Protein AF-E8N9G0-F1 (afdb_monomer_lite)

Organism: Microbacterium testaceum (strain StLB037) (NCBI:txid979556)

Foldseek 3Di:
DVVVVVVVVVVVVVVVVVVVVVVVVVVVVVVVVVVVVVVVVVVLVVCVVLLVLQVLQVVLVVVLVVLQVVLVVLVVVLVVLVVCQDPDPPPVVSVVSVVVSVVSVVVSVVSNSVVPRDGPDDDDRPADPVRSVVSCVVPDDPDDPDDDDPDPPDDDDDDDDDDDDDDDDDDDDDDDDDDDDDDDPDDDDPDPPPDPPPD

Radius of gyration: 34.99 Å; chains: 1; bounding box: 66×41×116 Å

Structure (mmCIF, N/CA/C/O backbone):
data_AF-E8N9G0-F1
#
_entry.id   AF-E8N9G0-F1
#
loop_
_atom_site.group_PDB
_atom_site.id
_atom_site.type_symbol
_atom_site.label_atom_id
_atom_site.label_alt_id
_atom_site.label_comp_id
_atom_site.label_asym_id
_atom_site.label_entity_id
_atom_site.label_seq_id
_atom_site.pdbx_PDB_ins_code
_atom_site.Cartn_x
_atom_site.Cartn_y
_atom_site.Cartn_z
_atom_site.occupancy
_atom_site.B_iso_or_equiv
_atom_site.auth_seq_id
_atom_site.auth_comp_id
_atom_site.auth_asym_id
_atom_site.auth_atom_id
_atom_site.pdbx_PDB_model_num
ATOM 1 N N . MET A 1 1 ? 38.476 -17.992 -70.677 1.00 54.03 1 MET A N 1
ATOM 2 C CA . MET A 1 1 ? 38.547 -18.437 -69.264 1.00 54.03 1 MET A CA 1
ATOM 3 C C . MET A 1 1 ? 38.427 -17.300 -68.236 1.00 54.03 1 MET A C 1
ATOM 5 O O . MET A 1 1 ? 38.277 -17.622 -67.066 1.00 54.03 1 MET A O 1
ATOM 9 N N . ALA A 1 2 ? 38.426 -16.016 -68.631 1.00 58.16 2 ALA A N 1
ATOM 10 C CA . ALA A 1 2 ? 38.3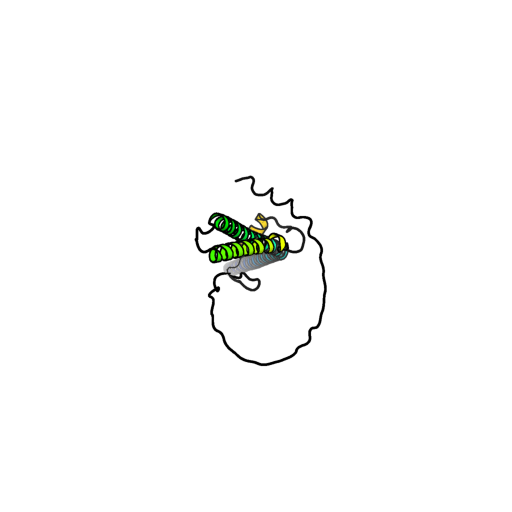01 -14.875 -67.707 1.00 58.16 2 ALA A CA 1
ATOM 11 C C . ALA A 1 2 ? 36.958 -14.818 -66.933 1.00 58.16 2 ALA A C 1
ATOM 13 O O . ALA A 1 2 ? 36.949 -14.557 -65.734 1.00 58.16 2 ALA A O 1
ATOM 14 N N . THR A 1 3 ? 35.856 -15.232 -67.563 1.00 70.69 3 THR A N 1
ATOM 15 C CA . THR A 1 3 ? 34.486 -15.088 -67.030 1.00 70.69 3 THR A CA 1
ATOM 16 C C . THR A 1 3 ? 34.203 -15.848 -65.727 1.00 70.69 3 THR A C 1
ATOM 18 O O . THR A 1 3 ? 33.501 -15.363 -64.851 1.00 70.69 3 THR A O 1
ATOM 21 N N . ARG A 1 4 ? 34.792 -17.035 -65.520 1.00 77.81 4 ARG A N 1
ATOM 22 C CA . ARG A 1 4 ? 34.502 -17.863 -64.328 1.00 77.81 4 ARG A CA 1
ATOM 23 C C . ARG A 1 4 ? 35.133 -17.315 -63.043 1.00 77.81 4 ARG A C 1
ATOM 25 O O . ARG A 1 4 ? 34.670 -17.644 -61.949 1.00 77.81 4 ARG A O 1
ATOM 32 N N . ILE A 1 5 ? 36.235 -16.577 -63.168 1.00 81.50 5 ILE A N 1
ATOM 33 C CA . ILE A 1 5 ? 36.908 -15.947 -62.025 1.00 81.50 5 ILE A CA 1
ATOM 34 C C . ILE A 1 5 ? 36.134 -14.685 -61.636 1.00 81.50 5 ILE A C 1
ATOM 36 O O . ILE A 1 5 ? 35.833 -14.513 -60.458 1.00 81.50 5 ILE A O 1
ATOM 40 N N . GLU A 1 6 ? 35.723 -13.889 -62.621 1.00 81.56 6 GLU A N 1
ATOM 41 C CA . GLU A 1 6 ? 34.882 -12.698 -62.445 1.00 81.56 6 GLU A CA 1
ATOM 42 C C . GLU A 1 6 ? 33.543 -13.047 -61.769 1.00 81.56 6 GLU A C 1
ATOM 44 O O . GLU A 1 6 ? 33.259 -12.524 -60.692 1.00 81.56 6 GLU A O 1
ATOM 49 N N . ASP A 1 7 ? 32.815 -14.063 -62.252 1.00 87.25 7 ASP A N 1
ATOM 50 C CA . ASP A 1 7 ? 31.545 -14.518 -61.648 1.00 87.25 7 ASP A CA 1
ATOM 51 C C . ASP A 1 7 ? 31.675 -14.973 -60.182 1.00 87.25 7 ASP A C 1
ATOM 53 O O . ASP A 1 7 ? 30.706 -14.985 -59.411 1.00 87.25 7 ASP A O 1
ATOM 57 N N . LYS A 1 8 ? 32.851 -15.486 -59.798 1.00 85.56 8 LYS A N 1
ATOM 58 C CA . LYS A 1 8 ? 33.124 -15.920 -58.420 1.00 85.56 8 LYS A CA 1
ATOM 59 C C . LYS A 1 8 ? 33.444 -14.731 -57.526 1.00 85.56 8 LYS A C 1
ATOM 61 O O . LYS A 1 8 ? 33.016 -14.733 -56.373 1.00 85.56 8 LYS A O 1
ATOM 66 N N . LEU A 1 9 ? 34.172 -13.746 -58.048 1.00 88.44 9 LEU A N 1
ATOM 67 C CA . LEU A 1 9 ? 34.472 -12.509 -57.338 1.00 88.44 9 LEU A CA 1
ATOM 68 C C . LEU A 1 9 ? 33.197 -11.697 -57.114 1.00 88.44 9 LEU A C 1
ATOM 70 O O . LEU A 1 9 ? 32.939 -11.305 -55.982 1.00 88.44 9 LEU A O 1
ATOM 74 N N . GLU A 1 10 ? 32.341 -11.550 -58.125 1.00 91.62 10 GLU A N 1
ATOM 75 C CA . GLU A 1 10 ? 31.055 -10.853 -57.989 1.00 91.62 10 GLU A CA 1
ATOM 76 C C . GLU A 1 10 ? 30.153 -11.497 -56.931 1.00 91.62 10 GLU A C 1
ATOM 78 O O . GLU A 1 10 ? 29.627 -10.815 -56.051 1.00 91.62 10 GLU A O 1
ATOM 83 N N . ARG A 1 11 ? 30.035 -12.832 -56.935 1.00 89.38 11 ARG A N 1
ATOM 84 C CA . ARG A 1 11 ? 29.279 -13.556 -55.899 1.00 89.38 11 ARG A CA 1
ATOM 85 C C . ARG A 1 11 ? 29.889 -13.409 -54.510 1.00 89.38 11 ARG A C 1
ATOM 87 O O . ARG A 1 11 ? 29.149 -13.326 -53.529 1.00 89.38 11 ARG A O 1
ATOM 94 N N . ALA A 1 12 ? 31.216 -13.391 -54.409 1.00 90.00 12 ALA A N 1
ATOM 95 C CA . ALA A 1 12 ? 31.897 -13.161 -53.142 1.00 90.00 12 ALA A CA 1
ATOM 96 C C . ALA A 1 12 ? 31.631 -11.738 -52.624 1.00 90.00 12 ALA A C 1
ATOM 98 O O . ALA A 1 12 ? 31.268 -11.590 -51.458 1.00 90.00 12 ALA A O 1
ATOM 99 N N . PHE A 1 13 ? 31.711 -10.717 -53.482 1.00 93.50 13 PHE A N 1
ATOM 100 C CA . PHE A 1 13 ? 31.396 -9.332 -53.126 1.00 93.50 13 PHE A CA 1
ATOM 101 C C . PHE A 1 13 ? 29.934 -9.156 -52.723 1.00 93.50 13 PHE A C 1
ATOM 103 O O . PHE A 1 13 ? 29.672 -8.594 -51.664 1.00 93.50 13 PHE A O 1
ATOM 110 N N . ALA A 1 14 ? 28.986 -9.706 -53.485 1.00 93.06 14 ALA A N 1
ATOM 111 C CA . ALA A 1 14 ? 27.566 -9.656 -53.140 1.00 93.06 14 ALA A CA 1
ATOM 112 C C . ALA A 1 14 ? 27.281 -10.313 -51.778 1.00 93.06 14 ALA A C 1
ATOM 114 O O . ALA A 1 14 ? 26.494 -9.803 -50.980 1.00 93.06 14 ALA A O 1
ATOM 115 N N . ARG A 1 15 ? 27.965 -11.424 -51.472 1.00 93.81 15 ARG A N 1
ATOM 116 C CA . ARG A 1 15 ? 27.851 -12.095 -50.172 1.00 93.81 15 ARG A CA 1
ATOM 117 C C . ARG A 1 15 ? 28.457 -11.268 -49.040 1.00 93.81 15 ARG A C 1
ATOM 119 O O . ARG A 1 15 ? 27.847 -11.187 -47.978 1.00 93.81 15 ARG A O 1
ATOM 126 N N . ILE A 1 16 ? 29.626 -10.664 -49.251 1.00 92.62 16 ILE A N 1
ATOM 127 C CA . ILE A 1 16 ? 30.264 -9.783 -48.263 1.00 92.62 16 ILE A CA 1
ATOM 128 C C . ILE A 1 16 ? 29.374 -8.567 -47.997 1.00 92.62 16 ILE A C 1
ATOM 130 O O . ILE A 1 16 ? 29.123 -8.252 -46.834 1.00 92.62 16 ILE A O 1
ATOM 134 N N . GLN A 1 17 ? 28.836 -7.943 -49.046 1.00 94.62 17 GLN A N 1
ATOM 135 C CA . GLN A 1 17 ? 27.924 -6.807 -48.934 1.00 94.62 17 GLN A CA 1
ATOM 136 C C . GLN A 1 17 ? 26.667 -7.193 -48.150 1.00 94.62 17 GLN A C 1
ATOM 138 O O . GLN A 1 17 ? 26.375 -6.581 -47.131 1.00 94.62 17 GLN A O 1
ATOM 143 N N . SER A 1 18 ? 26.007 -8.295 -48.521 1.00 94.19 18 SER A N 1
ATOM 144 C CA . SER A 1 18 ? 24.832 -8.809 -47.806 1.00 94.19 18 SER A CA 1
ATOM 145 C C . SER A 1 18 ? 25.111 -9.101 -46.327 1.00 94.19 18 SER A C 1
ATOM 147 O O . SER A 1 18 ? 24.307 -8.758 -45.459 1.00 94.19 18 SER A O 1
ATOM 149 N N . MET A 1 19 ? 26.259 -9.709 -46.008 1.00 93.88 19 MET A N 1
ATOM 150 C CA . MET A 1 19 ? 26.647 -9.968 -44.619 1.00 93.88 19 MET A CA 1
ATOM 151 C C . MET A 1 19 ? 26.944 -8.679 -43.848 1.00 93.88 19 MET A C 1
ATOM 153 O O . MET A 1 19 ? 26.636 -8.608 -42.658 1.00 93.88 19 MET A O 1
ATOM 157 N N . THR A 1 20 ? 27.515 -7.678 -44.518 1.00 94.81 20 THR A N 1
ATOM 158 C CA . THR A 1 20 ? 27.828 -6.366 -43.942 1.00 94.81 20 THR A CA 1
ATOM 159 C C . THR A 1 20 ? 26.548 -5.595 -43.652 1.00 94.81 20 THR A C 1
ATOM 161 O O . THR A 1 20 ? 26.344 -5.175 -42.515 1.00 94.81 20 THR A O 1
ATOM 164 N N . ASP A 1 21 ? 25.628 -5.521 -44.612 1.00 96.50 21 ASP A N 1
ATOM 165 C CA . ASP A 1 21 ? 24.324 -4.876 -44.451 1.00 96.50 21 ASP A CA 1
ATOM 166 C C . ASP A 1 21 ? 23.521 -5.543 -43.322 1.00 96.50 21 ASP A C 1
ATOM 168 O O . ASP A 1 21 ? 22.985 -4.873 -42.438 1.00 96.50 21 ASP A O 1
ATOM 172 N N . ALA A 1 22 ? 23.516 -6.881 -43.264 1.00 94.81 22 ALA A N 1
ATOM 173 C CA . ALA A 1 22 ? 22.864 -7.626 -42.189 1.00 94.81 22 ALA A CA 1
ATOM 174 C C . ALA A 1 22 ? 23.545 -7.445 -40.818 1.00 94.81 22 ALA A C 1
ATOM 176 O O . ALA A 1 22 ? 22.899 -7.599 -39.777 1.00 94.81 22 ALA A O 1
ATOM 177 N N . ALA A 1 23 ? 24.854 -7.183 -40.775 1.00 93.31 23 ALA A N 1
ATOM 178 C CA . ALA A 1 23 ? 25.564 -6.875 -39.536 1.00 93.31 23 ALA A CA 1
ATOM 179 C C . ALA A 1 23 ? 25.243 -5.454 -39.050 1.00 93.31 23 ALA A C 1
ATOM 181 O O . ALA A 1 23 ? 24.956 -5.274 -37.866 1.00 93.31 23 ALA A O 1
ATOM 182 N N . ILE A 1 24 ? 25.211 -4.480 -39.964 1.00 94.75 24 ILE A N 1
ATOM 183 C CA . ILE A 1 24 ? 24.830 -3.091 -39.678 1.00 94.75 24 ILE A CA 1
ATOM 184 C C . ILE A 1 24 ? 23.388 -3.040 -39.163 1.00 94.75 24 ILE A C 1
ATOM 186 O O . ILE A 1 24 ? 23.156 -2.530 -38.068 1.00 94.75 24 ILE A O 1
ATOM 190 N N . ALA A 1 25 ? 22.441 -3.671 -39.864 1.00 95.00 25 ALA A N 1
ATOM 191 C CA . ALA A 1 25 ? 21.034 -3.694 -39.464 1.00 95.00 25 ALA A CA 1
ATOM 192 C C . ALA A 1 25 ? 20.822 -4.309 -38.068 1.00 95.00 25 ALA A C 1
ATOM 194 O O . ALA A 1 25 ? 20.042 -3.799 -37.263 1.00 95.00 25 ALA A O 1
ATOM 195 N N . ARG A 1 26 ? 21.551 -5.385 -37.733 1.00 94.12 26 ARG A N 1
ATOM 196 C CA . ARG A 1 26 ? 21.498 -5.989 -36.390 1.00 94.12 26 ARG A CA 1
ATOM 197 C C . ARG A 1 26 ? 22.070 -5.066 -35.317 1.00 94.12 26 ARG A C 1
ATOM 199 O O . ARG A 1 26 ? 21.478 -4.960 -34.244 1.00 94.12 26 ARG A O 1
ATOM 206 N N . ALA A 1 27 ? 23.189 -4.399 -35.592 1.00 94.50 27 ALA A N 1
ATOM 207 C CA . ALA A 1 27 ? 23.788 -3.451 -34.658 1.00 94.50 27 ALA A CA 1
ATOM 208 C C . ALA A 1 27 ? 22.872 -2.239 -34.413 1.00 94.50 27 ALA A C 1
ATOM 210 O O . ALA A 1 27 ? 22.730 -1.789 -33.276 1.00 94.50 27 ALA A O 1
ATOM 211 N N . GLU A 1 28 ? 22.206 -1.735 -35.451 1.00 94.75 28 GLU A N 1
ATOM 212 C CA . GLU A 1 28 ? 21.231 -0.648 -35.334 1.00 94.75 28 GLU A CA 1
ATOM 213 C C . GLU A 1 28 ? 19.987 -1.070 -34.552 1.00 94.75 28 GLU A C 1
ATOM 215 O O . GLU A 1 28 ? 19.585 -0.355 -33.635 1.00 94.75 28 GLU A O 1
ATOM 220 N N . ALA A 1 29 ? 19.433 -2.254 -34.825 1.00 94.00 29 ALA A N 1
ATOM 221 C CA . ALA A 1 29 ? 18.304 -2.789 -34.066 1.00 94.00 29 ALA A CA 1
ATOM 222 C C . ALA A 1 29 ? 18.642 -2.949 -32.573 1.00 94.00 29 ALA A C 1
ATOM 224 O O . ALA A 1 29 ? 17.848 -2.580 -31.707 1.00 94.00 29 ALA A O 1
ATOM 225 N N . GLN A 1 30 ? 19.848 -3.433 -32.252 1.00 93.75 30 GLN A N 1
ATOM 226 C CA . GLN A 1 30 ? 20.325 -3.523 -30.869 1.00 93.75 30 GLN A CA 1
ATOM 227 C C . GLN A 1 30 ? 20.454 -2.146 -30.211 1.00 93.75 30 GLN A C 1
ATOM 229 O O . GLN A 1 30 ? 20.036 -1.976 -29.065 1.00 93.75 30 GLN A O 1
ATOM 234 N N . ARG A 1 31 ? 20.989 -1.148 -30.927 1.00 93.62 31 ARG A N 1
ATOM 235 C CA . ARG A 1 31 ? 21.072 0.234 -30.426 1.00 93.62 31 ARG A CA 1
ATOM 236 C C . ARG A 1 31 ? 19.686 0.817 -30.167 1.00 93.62 31 ARG A C 1
ATOM 238 O O . ARG A 1 31 ? 19.465 1.376 -29.098 1.00 93.62 31 ARG A O 1
ATOM 245 N N . GLN A 1 32 ? 18.751 0.655 -31.101 1.00 94.38 32 GLN A N 1
ATOM 246 C CA . GLN A 1 32 ? 17.373 1.127 -30.947 1.00 94.38 32 GLN A CA 1
ATOM 247 C C . GLN A 1 32 ? 16.685 0.471 -29.749 1.00 94.38 32 GLN A C 1
ATOM 249 O O . GLN A 1 32 ? 16.059 1.162 -28.947 1.00 94.38 32 GLN A O 1
ATOM 254 N N . HIS A 1 33 ? 16.856 -0.841 -29.579 1.00 92.81 33 HIS A N 1
ATOM 255 C CA . HIS A 1 33 ? 16.325 -1.560 -28.427 1.00 92.81 33 HIS A CA 1
ATOM 256 C C . HIS A 1 33 ? 16.920 -1.044 -27.111 1.00 92.81 33 HIS A C 1
ATOM 258 O O . HIS A 1 33 ? 16.178 -0.738 -26.181 1.00 92.81 33 HIS A O 1
ATOM 264 N N . ALA A 1 34 ? 18.244 -0.873 -27.042 1.00 93.50 34 ALA A N 1
ATOM 265 C CA . ALA A 1 34 ? 18.916 -0.351 -25.855 1.00 93.50 34 ALA A CA 1
ATOM 266 C C . ALA A 1 34 ? 18.444 1.070 -25.495 1.00 93.50 34 ALA A C 1
ATOM 268 O O . ALA A 1 34 ? 18.224 1.366 -24.320 1.00 93.50 34 ALA A O 1
ATOM 269 N N . ILE A 1 35 ? 18.235 1.934 -26.495 1.00 92.88 35 ILE A N 1
ATOM 270 C CA . ILE A 1 35 ? 17.687 3.284 -26.298 1.00 92.88 35 ILE A CA 1
ATOM 271 C C . ILE A 1 35 ? 16.253 3.206 -25.763 1.00 92.88 35 ILE A C 1
ATOM 273 O O . ILE A 1 35 ? 15.941 3.845 -24.759 1.00 92.88 35 ILE A O 1
ATOM 277 N N . ALA A 1 36 ? 15.392 2.391 -26.377 1.00 90.44 36 ALA A N 1
ATOM 278 C CA . ALA A 1 36 ? 14.005 2.231 -25.947 1.00 90.44 36 ALA A CA 1
ATOM 279 C C . ALA A 1 36 ? 13.905 1.688 -24.510 1.00 90.44 36 ALA A C 1
ATOM 281 O O . ALA A 1 36 ? 13.106 2.176 -23.706 1.00 90.44 36 ALA A O 1
ATOM 282 N N . GLU A 1 37 ? 14.742 0.714 -24.149 1.00 90.00 37 GLU A N 1
ATOM 283 C CA . GLU A 1 37 ? 14.820 0.200 -22.783 1.00 90.00 37 GLU A CA 1
ATOM 284 C C . GLU A 1 37 ? 15.317 1.253 -21.790 1.00 90.00 37 GLU A C 1
ATOM 286 O O . GLU A 1 37 ? 14.746 1.378 -20.702 1.00 90.00 37 GLU A O 1
ATOM 291 N N . ALA A 1 38 ? 16.346 2.023 -22.154 1.00 90.38 38 ALA A N 1
ATOM 292 C CA . ALA A 1 38 ? 16.877 3.097 -21.321 1.00 90.38 38 ALA A CA 1
ATOM 293 C C . ALA A 1 38 ? 15.828 4.191 -21.079 1.00 90.38 38 ALA A C 1
ATOM 295 O O . ALA A 1 38 ? 15.631 4.622 -19.941 1.00 90.38 38 ALA A O 1
ATOM 296 N N . GLU A 1 39 ? 15.085 4.589 -22.112 1.00 90.06 39 GLU A N 1
ATOM 297 C CA . GLU A 1 39 ? 13.971 5.524 -21.963 1.00 90.06 39 GLU A CA 1
ATOM 298 C C . GLU A 1 39 ? 12.867 4.967 -21.069 1.00 90.06 39 GLU A C 1
ATOM 300 O O . GLU A 1 39 ? 12.347 5.683 -20.210 1.00 90.06 39 GLU A O 1
ATOM 305 N N . ARG A 1 40 ? 12.512 3.688 -21.234 1.00 85.75 40 ARG A N 1
ATOM 306 C CA . ARG A 1 40 ? 11.492 3.045 -20.402 1.00 85.75 40 ARG A CA 1
ATOM 307 C C . ARG A 1 40 ? 11.906 3.043 -18.930 1.00 85.75 40 ARG A C 1
ATOM 309 O O . ARG A 1 40 ? 11.079 3.362 -18.078 1.00 85.75 40 ARG A O 1
ATOM 316 N N . ARG A 1 41 ? 13.180 2.754 -18.633 1.00 84.62 41 ARG A N 1
ATOM 317 C CA . ARG A 1 41 ? 13.741 2.839 -17.272 1.00 84.62 41 ARG A CA 1
ATOM 318 C C . ARG A 1 41 ? 13.685 4.264 -16.735 1.00 84.62 41 ARG A C 1
ATOM 320 O O . ARG A 1 41 ? 13.146 4.470 -15.655 1.00 84.62 41 ARG A O 1
ATOM 327 N N . ARG A 1 42 ? 14.116 5.255 -17.521 1.00 85.31 42 ARG A N 1
ATOM 328 C CA . ARG A 1 42 ? 14.071 6.671 -17.128 1.00 85.31 42 ARG A CA 1
ATOM 329 C C . ARG A 1 42 ? 12.651 7.136 -16.792 1.00 85.31 42 ARG A C 1
ATOM 331 O O . ARG A 1 42 ? 12.447 7.823 -15.794 1.00 85.31 42 ARG A O 1
ATOM 338 N N . ARG A 1 43 ? 11.654 6.752 -17.599 1.00 84.62 43 ARG A N 1
ATOM 339 C CA . ARG A 1 43 ? 10.238 7.069 -17.331 1.00 84.62 43 ARG A CA 1
ATOM 340 C C . ARG A 1 43 ? 9.737 6.381 -16.058 1.00 84.62 43 ARG A C 1
ATOM 342 O O . ARG A 1 43 ? 9.042 7.012 -15.267 1.00 84.62 43 ARG A O 1
ATOM 349 N N . ALA A 1 44 ? 10.105 5.118 -15.839 1.00 83.44 44 ALA A N 1
ATOM 350 C CA . ALA A 1 44 ? 9.737 4.385 -14.628 1.00 83.44 44 ALA A CA 1
ATOM 351 C C . ALA A 1 44 ? 10.368 4.996 -13.363 1.00 83.44 44 ALA A C 1
ATOM 353 O O . ALA A 1 44 ? 9.682 5.158 -12.353 1.00 83.44 44 ALA A O 1
ATOM 354 N N . GLU A 1 45 ? 11.639 5.396 -13.428 1.00 86.00 45 GLU A N 1
ATOM 355 C CA . GLU A 1 45 ? 12.359 6.066 -12.339 1.00 86.00 45 GLU A CA 1
ATOM 356 C C . GLU A 1 45 ? 11.766 7.439 -12.013 1.00 86.00 45 GLU A C 1
ATOM 358 O O . GLU A 1 45 ? 11.598 7.761 -10.839 1.00 86.00 45 GLU A O 1
ATOM 363 N N . ALA A 1 46 ? 11.361 8.213 -13.025 1.00 86.25 46 ALA A N 1
ATOM 364 C CA . ALA A 1 46 ? 10.694 9.499 -12.821 1.00 86.25 46 ALA A CA 1
ATOM 365 C C . ALA A 1 46 ? 9.332 9.362 -12.110 1.00 86.25 46 ALA A C 1
ATOM 367 O O . ALA A 1 46 ? 8.947 10.230 -11.328 1.00 86.25 46 ALA A O 1
ATOM 368 N N . LEU A 1 47 ? 8.603 8.267 -12.355 1.00 86.62 47 LEU A N 1
ATOM 369 C CA . LEU A 1 47 ? 7.313 7.987 -11.709 1.00 86.62 47 LEU A CA 1
ATOM 370 C C . LEU A 1 47 ? 7.450 7.345 -10.324 1.00 86.62 47 LEU A C 1
ATOM 372 O O . LEU A 1 47 ? 6.527 7.425 -9.515 1.00 86.62 47 LEU A O 1
ATOM 376 N N . ARG A 1 48 ? 8.597 6.726 -10.034 1.00 87.12 48 ARG A N 1
ATOM 377 C CA . ARG A 1 48 ? 8.858 6.016 -8.780 1.00 87.12 48 ARG A CA 1
ATOM 378 C C . ARG A 1 48 ? 8.586 6.845 -7.517 1.00 87.12 48 ARG A C 1
ATOM 380 O O . ARG A 1 48 ? 7.855 6.332 -6.675 1.00 87.12 48 ARG A O 1
ATOM 387 N N . PRO A 1 49 ? 9.107 8.077 -7.334 1.00 87.88 49 PRO A N 1
ATOM 388 C CA . PRO A 1 49 ? 8.874 8.823 -6.094 1.00 87.88 49 PRO A CA 1
ATOM 389 C C . PRO A 1 49 ? 7.389 9.129 -5.874 1.00 87.88 49 PRO A C 1
ATOM 391 O O . PRO A 1 49 ? 6.883 8.954 -4.769 1.00 87.88 49 PRO A O 1
ATOM 394 N N . ARG A 1 50 ? 6.667 9.489 -6.942 1.00 88.44 50 ARG A N 1
ATOM 395 C CA . ARG A 1 5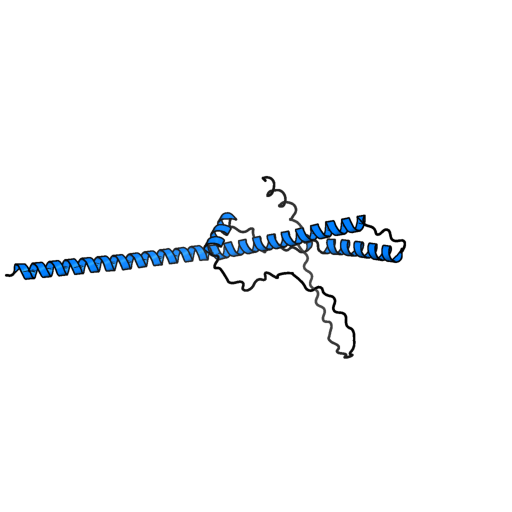0 ? 5.220 9.757 -6.906 1.00 88.44 50 ARG A CA 1
ATOM 396 C C . ARG A 1 50 ? 4.428 8.504 -6.536 1.00 88.44 50 ARG A C 1
ATOM 398 O O . ARG A 1 50 ? 3.516 8.558 -5.717 1.00 88.44 50 ARG A O 1
ATOM 405 N N . ALA A 1 51 ? 4.803 7.358 -7.100 1.00 87.81 51 ALA A N 1
ATOM 406 C CA . ALA A 1 51 ? 4.149 6.090 -6.807 1.00 87.81 51 ALA A CA 1
ATOM 407 C C . ALA A 1 51 ? 4.441 5.568 -5.389 1.00 87.81 51 ALA A C 1
ATOM 409 O O . ALA A 1 51 ? 3.559 4.975 -4.767 1.00 87.81 51 ALA A O 1
ATOM 410 N N . VAL A 1 52 ? 5.647 5.811 -4.862 1.00 88.31 52 VAL A N 1
ATOM 411 C CA . VAL A 1 52 ? 5.993 5.530 -3.458 1.00 88.31 52 VAL A CA 1
ATOM 412 C C . VAL A 1 52 ? 5.177 6.418 -2.523 1.00 88.31 52 VAL A C 1
ATOM 414 O O . VAL A 1 52 ? 4.572 5.902 -1.589 1.00 88.31 52 VAL A O 1
ATOM 417 N N . HIS A 1 53 ? 5.088 7.721 -2.812 1.00 88.25 53 HIS A N 1
ATOM 418 C CA . HIS A 1 53 ? 4.262 8.654 -2.039 1.00 88.25 53 HIS A CA 1
ATOM 419 C C . HIS A 1 53 ? 2.801 8.201 -1.989 1.00 88.25 53 HIS A C 1
ATOM 421 O O . HIS A 1 53 ? 2.231 8.064 -0.910 1.00 88.25 53 HIS A O 1
ATOM 427 N N . TYR A 1 54 ? 2.222 7.849 -3.141 1.00 90.56 54 TYR A N 1
ATOM 428 C CA . TYR A 1 54 ? 0.875 7.277 -3.205 1.00 90.56 54 TYR A CA 1
ATOM 429 C C . TYR A 1 54 ? 0.746 5.994 -2.371 1.00 90.56 54 TYR A C 1
ATOM 431 O O . TYR A 1 54 ? -0.227 5.818 -1.643 1.00 90.56 54 TYR A O 1
ATOM 439 N N . GLY A 1 55 ? 1.738 5.101 -2.443 1.00 88.62 55 GLY A N 1
ATOM 440 C CA . GLY A 1 55 ? 1.758 3.865 -1.661 1.00 88.62 55 GLY A CA 1
ATOM 441 C C . GLY A 1 55 ? 1.724 4.107 -0.150 1.00 88.62 55 GLY A C 1
ATOM 442 O O . GLY A 1 55 ? 1.004 3.405 0.553 1.00 88.62 55 GLY A O 1
ATOM 443 N N . ASN A 1 56 ? 2.434 5.127 0.338 1.00 88.88 56 ASN A N 1
ATOM 444 C CA . ASN A 1 56 ? 2.413 5.507 1.753 1.00 88.88 56 ASN A CA 1
ATOM 445 C C . ASN A 1 56 ? 1.025 6.001 2.186 1.00 88.88 56 ASN A C 1
ATOM 447 O O . ASN A 1 56 ? 0.552 5.646 3.262 1.00 88.88 56 ASN A O 1
ATOM 451 N N . TRP A 1 57 ? 0.354 6.774 1.329 1.00 89.69 57 TRP A N 1
ATOM 452 C CA . TRP A 1 57 ? -1.023 7.213 1.561 1.00 89.69 57 TRP A CA 1
ATOM 453 C C . TRP A 1 57 ? -2.006 6.047 1.630 1.00 89.69 57 TRP A C 1
ATOM 455 O O . TRP A 1 57 ? -2.828 6.003 2.542 1.00 89.69 57 TRP A O 1
ATOM 465 N N . VAL A 1 58 ? -1.898 5.081 0.714 1.00 90.50 58 VAL A N 1
ATOM 466 C CA . VAL A 1 58 ? -2.721 3.862 0.752 1.00 90.50 58 VAL A CA 1
ATOM 467 C C . VAL A 1 58 ? -2.476 3.082 2.041 1.00 90.50 58 VAL A C 1
ATOM 469 O O . VAL A 1 58 ? -3.434 2.739 2.722 1.00 90.50 58 VAL A O 1
ATOM 472 N N . ALA A 1 59 ? -1.214 2.867 2.420 1.00 89.19 59 ALA A N 1
ATOM 473 C CA . ALA A 1 59 ? -0.876 2.133 3.637 1.00 89.19 59 ALA A CA 1
ATOM 474 C C . ALA A 1 59 ? -1.451 2.799 4.899 1.00 89.19 59 ALA A C 1
ATOM 476 O O . ALA A 1 59 ? -2.054 2.123 5.726 1.00 89.19 59 ALA A O 1
ATOM 477 N N . ALA A 1 60 ? -1.338 4.125 5.021 1.00 88.88 60 ALA A N 1
ATOM 478 C CA . ALA A 1 60 ? -1.896 4.853 6.159 1.00 88.88 60 ALA A CA 1
ATOM 479 C C . ALA A 1 60 ? -3.431 4.774 6.215 1.00 88.88 60 ALA A C 1
ATOM 481 O O . ALA A 1 60 ? -4.011 4.660 7.295 1.00 88.88 60 ALA A O 1
ATOM 482 N N . LEU A 1 61 ? -4.103 4.816 5.059 1.00 89.56 61 LEU A N 1
ATOM 483 C CA . LEU A 1 61 ? -5.555 4.640 4.990 1.00 89.56 61 LEU A CA 1
ATOM 484 C C . LEU A 1 61 ? -5.978 3.218 5.376 1.00 89.56 61 LEU A C 1
ATOM 486 O O . LEU A 1 61 ? -6.952 3.063 6.112 1.00 89.56 61 LEU A O 1
ATOM 490 N N . ASP A 1 62 ? -5.240 2.203 4.929 1.00 90.62 62 ASP A N 1
ATOM 491 C CA . ASP A 1 62 ? -5.489 0.805 5.289 1.00 90.62 62 ASP A CA 1
ATOM 492 C C . ASP A 1 62 ? -5.298 0.580 6.801 1.00 90.62 62 ASP A C 1
ATOM 494 O O . ASP A 1 62 ? -6.135 -0.052 7.450 1.00 90.62 62 ASP A O 1
ATOM 498 N N . GLU A 1 63 ? -4.244 1.153 7.393 1.00 89.88 63 GLU A N 1
ATOM 499 C CA . GLU A 1 63 ? -3.999 1.118 8.841 1.00 89.88 63 GLU A CA 1
ATOM 500 C C . GLU A 1 63 ? -5.128 1.794 9.631 1.00 89.88 63 GLU A C 1
ATOM 502 O O . GLU A 1 63 ? -5.642 1.218 10.596 1.00 89.88 63 GLU A O 1
ATOM 507 N N . LEU A 1 64 ? -5.564 2.984 9.202 1.00 91.81 64 LEU A N 1
ATOM 508 C CA . LEU A 1 64 ? -6.687 3.691 9.820 1.00 91.81 64 LEU A CA 1
ATOM 509 C C . LEU A 1 64 ? -7.979 2.875 9.725 1.00 91.81 64 LEU A C 1
ATOM 511 O O . LEU A 1 64 ? -8.719 2.770 10.704 1.00 91.81 64 LEU A O 1
ATOM 515 N N . HIS A 1 65 ? -8.250 2.284 8.563 1.00 90.94 65 HIS A N 1
ATOM 516 C CA . HIS A 1 65 ? -9.433 1.461 8.349 1.00 90.94 65 HIS A CA 1
ATOM 517 C C . HIS A 1 65 ? -9.438 0.222 9.255 1.00 90.94 65 HIS A C 1
ATOM 519 O O . HIS A 1 65 ? -10.461 -0.092 9.874 1.00 90.94 65 HIS A O 1
ATOM 525 N N . ALA A 1 66 ? -8.295 -0.453 9.393 1.00 91.75 66 ALA A N 1
ATOM 526 C CA . ALA A 1 66 ? -8.146 -1.596 10.288 1.00 91.75 66 ALA A CA 1
ATOM 527 C C . ALA A 1 66 ? -8.348 -1.197 11.761 1.00 91.75 66 ALA A C 1
ATOM 529 O O . ALA A 1 66 ? -9.096 -1.857 12.489 1.00 91.75 66 ALA A O 1
ATOM 530 N N . ALA A 1 67 ? -7.738 -0.089 12.194 1.00 91.62 67 ALA A N 1
ATOM 531 C CA . ALA A 1 67 ? -7.888 0.426 13.552 1.00 91.62 67 ALA A CA 1
ATOM 532 C C . ALA A 1 67 ? -9.341 0.827 13.856 1.00 91.62 67 ALA A C 1
ATOM 534 O O . ALA A 1 67 ? -9.871 0.483 14.913 1.00 91.62 67 ALA A O 1
ATOM 535 N N . PHE A 1 68 ? -10.012 1.483 12.907 1.00 93.88 68 PHE A N 1
ATOM 536 C CA . PHE A 1 68 ? -11.424 1.845 13.005 1.00 93.88 68 PHE A CA 1
ATOM 537 C C . PHE A 1 68 ? -12.340 0.628 13.110 1.00 93.88 68 PHE A C 1
ATOM 539 O O . PHE A 1 68 ? -13.222 0.593 13.969 1.00 93.88 68 PHE A O 1
ATOM 546 N N . THR A 1 69 ? -12.118 -0.387 12.277 1.00 94.31 69 THR A N 1
ATOM 547 C CA . THR A 1 69 ? -12.915 -1.620 12.296 1.00 94.31 69 THR A CA 1
ATOM 548 C C . THR A 1 69 ? -12.798 -2.315 13.649 1.00 94.31 69 THR A C 1
ATOM 550 O O . THR A 1 69 ? -13.812 -2.591 14.290 1.00 94.31 69 THR A O 1
ATOM 553 N N . LYS A 1 70 ? -11.568 -2.476 14.150 1.00 93.06 70 LYS A N 1
ATOM 554 C CA . LYS A 1 70 ? -11.315 -3.040 15.480 1.00 93.06 70 LYS A CA 1
ATOM 555 C C . LYS A 1 70 ? -11.966 -2.215 16.591 1.00 93.06 70 LYS A C 1
ATOM 557 O O . LYS A 1 70 ? -12.577 -2.777 17.496 1.00 93.06 70 LYS A O 1
ATOM 562 N N . HIS A 1 71 ? -11.851 -0.888 16.533 1.00 94.00 71 HIS A N 1
ATOM 563 C CA . HIS A 1 71 ? -12.481 0.000 17.507 1.00 94.00 71 HIS A CA 1
ATOM 564 C C . HIS A 1 71 ? -14.003 -0.201 17.518 1.00 94.00 71 HIS A C 1
ATOM 566 O O . HIS A 1 71 ? -14.582 -0.408 18.579 1.00 94.00 71 HIS A O 1
ATOM 572 N N . ARG A 1 72 ? -14.646 -0.248 16.343 1.00 96.31 72 ARG A N 1
ATOM 573 C CA . ARG A 1 72 ? -16.089 -0.500 16.204 1.00 96.31 72 ARG A CA 1
ATOM 574 C C . ARG A 1 72 ? -16.513 -1.856 16.780 1.00 96.31 72 ARG A C 1
ATOM 576 O O . ARG A 1 72 ? -17.549 -1.928 17.439 1.00 96.31 72 ARG A O 1
ATOM 583 N N . GLU A 1 73 ? -15.751 -2.915 16.528 1.00 95.56 73 GLU A N 1
ATOM 584 C CA . GLU A 1 73 ? -16.029 -4.253 17.070 1.00 95.56 73 GLU A CA 1
ATOM 585 C C . GLU A 1 73 ? -15.981 -4.263 18.602 1.00 95.56 73 GLU A C 1
ATOM 587 O O . GLU A 1 73 ? -16.900 -4.764 19.253 1.00 95.56 73 GLU A O 1
ATOM 592 N N . VAL A 1 74 ? -14.950 -3.647 19.188 1.00 95.56 74 VAL A N 1
ATOM 593 C CA . VAL A 1 74 ? -14.815 -3.533 20.646 1.00 95.56 74 VAL A CA 1
ATOM 594 C C . VAL A 1 74 ? -15.932 -2.670 21.237 1.00 95.56 74 VAL A C 1
ATOM 596 O O . VAL A 1 74 ? -16.483 -3.035 22.276 1.00 95.56 74 VAL A O 1
ATOM 599 N N . SER A 1 75 ? -16.332 -1.581 20.570 1.00 95.69 75 SER A N 1
ATOM 600 C CA . SER A 1 75 ? -17.497 -0.780 20.971 1.00 95.69 75 SER A CA 1
ATOM 601 C C . SER A 1 75 ? -18.757 -1.633 21.071 1.00 95.69 75 SER A C 1
ATOM 603 O O . SER A 1 75 ? -19.434 -1.614 22.096 1.00 95.69 75 SER A O 1
ATOM 605 N N . ALA A 1 76 ? -19.054 -2.424 20.036 1.00 95.75 76 ALA A N 1
ATOM 606 C CA . ALA A 1 76 ? -20.230 -3.290 20.018 1.00 95.75 76 ALA A CA 1
ATOM 607 C C . ALA A 1 76 ? -20.185 -4.363 21.122 1.00 95.75 76 ALA A C 1
ATOM 609 O O . ALA A 1 76 ? -21.208 -4.651 21.751 1.00 95.75 76 ALA A O 1
ATOM 610 N N . LEU A 1 77 ? -19.003 -4.923 21.401 1.00 95.94 77 LEU A N 1
ATOM 611 C CA . LEU A 1 77 ? -18.807 -5.874 22.496 1.00 95.94 77 LEU A CA 1
ATOM 612 C C . LEU A 1 77 ? -19.069 -5.232 23.865 1.00 95.94 77 LEU A C 1
ATOM 614 O O . LEU A 1 77 ? -19.773 -5.817 24.683 1.00 95.94 77 LEU A O 1
ATOM 618 N N . ILE A 1 78 ? -18.540 -4.031 24.117 1.00 95.12 78 ILE A N 1
ATOM 619 C CA . ILE A 1 78 ? -18.743 -3.314 25.385 1.00 95.12 78 ILE A CA 1
ATOM 620 C C . ILE A 1 78 ? -20.223 -2.981 25.593 1.00 95.12 78 ILE A C 1
ATOM 622 O O . ILE A 1 78 ? -20.731 -3.166 26.698 1.00 95.12 78 ILE A O 1
ATOM 626 N N . GLU A 1 79 ? -20.933 -2.541 24.551 1.00 94.06 79 GLU A N 1
ATOM 627 C CA . GLU A 1 79 ? -22.380 -2.308 24.657 1.00 94.06 79 GLU A CA 1
ATOM 628 C C . GLU A 1 79 ? -23.149 -3.606 24.936 1.00 94.06 79 GLU A C 1
ATOM 630 O O . GLU A 1 79 ? -24.055 -3.624 25.768 1.00 94.06 79 GLU A O 1
ATOM 635 N N . SER A 1 80 ? -22.740 -4.720 24.323 1.00 94.62 80 SER A N 1
ATOM 636 C CA . SER A 1 80 ? -23.331 -6.033 24.610 1.00 94.62 80 SER A CA 1
ATOM 637 C C . SER A 1 80 ? -23.092 -6.454 26.066 1.00 94.62 80 SER A C 1
ATOM 639 O O . SER A 1 80 ? -24.013 -6.921 26.730 1.00 94.62 80 SER A O 1
ATOM 641 N N . LEU A 1 81 ? -21.885 -6.233 26.599 1.00 92.31 81 LEU A N 1
ATOM 642 C CA . LEU A 1 81 ? -21.553 -6.509 28.001 1.00 92.31 81 LEU A CA 1
ATOM 643 C C . LEU A 1 81 ? -22.376 -5.656 28.974 1.00 92.31 81 LEU A C 1
ATOM 645 O O . LEU A 1 81 ? -22.805 -6.167 30.003 1.00 92.31 81 LEU A O 1
ATOM 649 N N . ARG A 1 82 ? -22.655 -4.388 28.647 1.00 90.25 82 ARG A N 1
ATOM 650 C CA . ARG A 1 82 ? -23.561 -3.551 29.455 1.00 90.25 82 ARG A CA 1
ATOM 651 C C . ARG A 1 82 ? -24.984 -4.094 29.492 1.00 90.25 82 ARG A C 1
ATOM 653 O O . ARG A 1 82 ? -25.630 -4.014 30.532 1.00 90.25 82 ARG A O 1
ATOM 660 N N . GLY A 1 83 ? -25.469 -4.629 28.372 1.00 88.38 83 GLY A N 1
ATOM 661 C CA . GLY A 1 83 ? -26.794 -5.248 28.291 1.00 88.38 83 GLY A CA 1
ATOM 662 C C . GLY A 1 83 ? -26.886 -6.585 29.033 1.00 88.38 83 GLY A C 1
ATOM 663 O O . GLY A 1 83 ? -27.943 -6.922 29.554 1.00 88.38 83 GLY A O 1
ATOM 664 N N . LEU A 1 84 ? -25.776 -7.321 29.120 1.00 87.81 84 LEU A N 1
ATOM 665 C CA . LEU A 1 84 ? -25.669 -8.635 29.763 1.00 87.81 84 LEU A CA 1
ATOM 666 C C . LEU A 1 84 ? -25.336 -8.559 31.260 1.00 87.81 84 LEU A C 1
ATOM 668 O O . LEU A 1 84 ? -24.726 -9.493 31.781 1.00 87.81 84 LEU A O 1
ATOM 672 N N . ALA A 1 85 ? -25.696 -7.459 31.937 1.00 76.25 85 ALA A N 1
ATOM 673 C CA . ALA A 1 85 ? -25.421 -7.264 33.360 1.00 76.25 85 ALA A CA 1
ATOM 674 C C . ALA A 1 85 ? -25.687 -8.570 34.133 1.00 76.25 85 ALA A C 1
ATOM 676 O O . ALA A 1 85 ? -26.792 -9.113 34.044 1.00 76.25 85 ALA A O 1
ATOM 677 N N . PRO A 1 86 ? -24.673 -9.130 34.812 1.00 75.56 86 PRO A N 1
ATOM 678 C CA . PRO A 1 86 ? -24.744 -10.511 35.241 1.00 75.56 86 PRO A CA 1
ATOM 679 C C . PRO A 1 86 ? -25.781 -10.626 36.366 1.00 75.56 86 PRO A C 1
ATOM 681 O O . PRO A 1 86 ? -25.728 -9.885 37.351 1.00 75.56 86 PRO A O 1
ATOM 684 N N . ASP A 1 87 ? -26.739 -11.540 36.193 1.00 75.44 87 ASP A N 1
ATOM 685 C CA . ASP A 1 87 ? -27.809 -11.813 37.159 1.00 75.44 87 ASP A CA 1
ATOM 686 C C . ASP A 1 87 ? -27.246 -12.677 38.295 1.00 75.44 87 ASP A C 1
ATOM 688 O O . ASP A 1 87 ? -27.425 -13.891 38.365 1.00 75.44 87 ASP A O 1
ATOM 692 N N . THR A 1 88 ? -26.393 -12.058 39.108 1.00 72.56 88 THR A N 1
ATOM 693 C CA . THR A 1 88 ? -25.679 -12.707 40.209 1.00 72.56 88 THR A CA 1
ATOM 694 C C . THR A 1 88 ? -26.116 -12.085 41.518 1.00 72.56 88 THR A C 1
ATOM 696 O O . THR A 1 88 ? -26.065 -10.865 41.675 1.00 72.56 88 THR A O 1
ATOM 699 N N . GLU A 1 89 ? -26.451 -12.938 42.484 1.00 74.81 89 GLU A N 1
ATOM 700 C CA . GLU A 1 89 ? -26.733 -12.537 43.867 1.00 74.81 89 GLU A CA 1
ATOM 701 C C . GLU A 1 89 ? -25.493 -11.956 44.577 1.00 74.81 89 GLU A C 1
ATOM 703 O O . GLU A 1 89 ? -25.612 -11.245 45.573 1.00 74.81 89 GLU A O 1
ATOM 708 N N . ASP A 1 90 ? -24.292 -12.208 44.045 1.00 87.38 90 ASP A N 1
ATOM 709 C CA . ASP A 1 90 ? -23.032 -11.672 44.553 1.00 87.38 90 ASP A CA 1
ATOM 710 C C . ASP A 1 90 ? -22.837 -10.212 44.095 1.00 87.38 90 ASP A C 1
ATOM 712 O O . ASP A 1 90 ? -22.407 -9.909 42.973 1.00 87.38 90 ASP A O 1
ATOM 716 N N . ALA A 1 91 ? -23.166 -9.288 44.999 1.00 86.62 91 ALA A N 1
ATOM 717 C CA . ALA A 1 91 ? -23.028 -7.849 44.792 1.00 86.62 91 ALA A CA 1
ATOM 718 C C . ALA A 1 91 ? -21.576 -7.406 44.528 1.00 86.62 91 ALA A C 1
ATOM 720 O O . ALA A 1 91 ? -21.348 -6.409 43.830 1.00 86.62 91 ALA A O 1
ATOM 721 N N . GLU A 1 92 ? -20.582 -8.132 45.051 1.00 90.44 92 GLU A N 1
ATOM 722 C CA . GLU A 1 92 ? -19.175 -7.806 44.837 1.00 90.44 92 GLU A CA 1
ATOM 723 C C . GLU A 1 92 ? -18.773 -8.107 43.393 1.00 90.44 92 GLU A C 1
ATOM 725 O O . GLU A 1 92 ? -18.203 -7.246 42.717 1.00 90.44 92 GLU A O 1
ATOM 730 N N . ARG A 1 93 ? -19.153 -9.281 42.874 1.00 87.88 93 ARG A N 1
ATOM 731 C CA . ARG A 1 93 ? -18.912 -9.644 41.466 1.00 87.88 93 ARG A CA 1
ATOM 732 C C . ARG A 1 93 ? -19.591 -8.687 40.502 1.00 87.88 93 ARG A C 1
ATOM 734 O O . ARG A 1 93 ? -18.973 -8.287 39.516 1.00 87.88 93 ARG A O 1
ATOM 741 N N . ARG A 1 94 ? -20.828 -8.277 40.797 1.00 89.00 94 ARG A N 1
ATOM 742 C CA . ARG A 1 94 ? -21.536 -7.273 39.992 1.00 89.00 94 ARG A CA 1
ATOM 743 C C . ARG A 1 94 ? -20.780 -5.942 39.964 1.00 89.00 94 ARG A C 1
ATOM 745 O O . ARG A 1 94 ? -20.527 -5.402 38.893 1.00 89.00 94 ARG A O 1
ATOM 752 N N . THR A 1 95 ? -20.317 -5.473 41.121 1.00 92.38 95 THR A N 1
ATOM 753 C CA . THR A 1 95 ? -19.513 -4.244 41.221 1.00 92.38 95 THR A CA 1
ATOM 754 C C . THR A 1 95 ? -18.197 -4.352 40.443 1.00 92.38 95 THR A C 1
ATOM 756 O O . THR A 1 95 ? -17.780 -3.399 39.781 1.00 92.38 95 THR A O 1
ATOM 759 N N . GLN A 1 96 ? -17.519 -5.501 40.509 1.00 93.00 96 GLN A N 1
ATOM 760 C CA . GLN A 1 96 ? -16.288 -5.745 39.752 1.00 93.00 96 GLN A CA 1
ATOM 761 C C . GLN A 1 96 ? -16.545 -5.743 38.238 1.00 93.00 96 GLN A C 1
ATOM 763 O O . GLN A 1 96 ? -15.772 -5.135 37.495 1.00 93.00 96 GLN A O 1
ATOM 768 N N . PHE A 1 97 ? -17.641 -6.361 37.789 1.00 93.75 97 PHE A N 1
ATOM 769 C CA . PHE A 1 97 ? -18.062 -6.353 36.389 1.00 93.75 97 PHE A CA 1
ATOM 770 C C . PHE A 1 97 ? -18.334 -4.929 35.886 1.00 93.75 97 PHE A C 1
ATOM 772 O O . PHE A 1 97 ? -17.767 -4.518 34.874 1.00 93.75 97 PHE A O 1
ATOM 779 N N . ASP A 1 98 ? -19.113 -4.142 36.630 1.00 93.50 98 ASP A N 1
ATOM 780 C CA . ASP A 1 98 ? -19.442 -2.762 36.256 1.00 93.50 98 ASP A CA 1
ATOM 781 C C . ASP A 1 98 ? -18.182 -1.888 36.159 1.00 93.50 98 ASP A C 1
ATOM 783 O O . ASP A 1 98 ? -18.008 -1.135 35.196 1.00 93.50 98 ASP A O 1
ATOM 787 N N . ARG A 1 99 ? -17.243 -2.041 37.105 1.00 95.75 99 ARG A N 1
ATOM 788 C CA . ARG A 1 99 ? -15.938 -1.356 37.060 1.00 95.75 99 ARG A CA 1
ATOM 789 C C . ARG A 1 99 ? -15.127 -1.743 35.830 1.00 95.75 99 ARG A C 1
ATOM 791 O O . ARG A 1 99 ? -14.521 -0.871 35.210 1.00 95.75 99 ARG A O 1
ATOM 798 N N . TYR A 1 100 ? -15.106 -3.027 35.478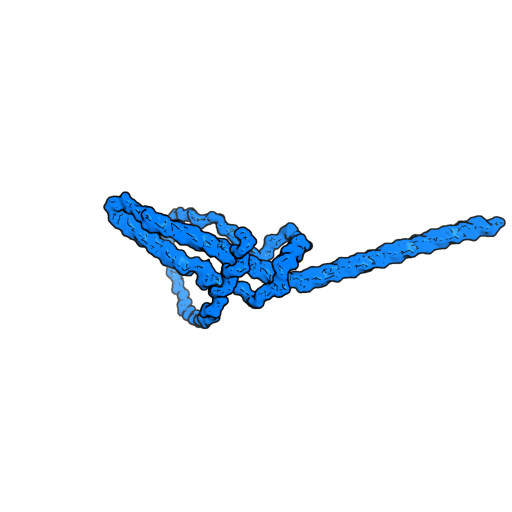 1.00 95.12 100 TYR A N 1
ATOM 799 C CA . TYR A 1 100 ? -14.406 -3.499 34.287 1.00 95.12 100 TYR A CA 1
ATOM 800 C C . TYR A 1 100 ? -14.999 -2.888 33.014 1.00 95.12 100 TYR A C 1
ATOM 802 O O . TYR A 1 100 ? -14.263 -2.333 32.199 1.00 95.12 100 TYR A O 1
ATOM 810 N N . VAL A 1 101 ? -16.325 -2.926 32.863 1.00 95.94 101 VAL A N 1
ATOM 811 C CA . VAL A 1 101 ? -17.021 -2.366 31.697 1.00 95.94 101 VAL A CA 1
ATOM 812 C C . VAL A 1 101 ? -16.819 -0.851 31.605 1.00 95.94 101 VAL A C 1
ATOM 814 O O . VAL A 1 101 ? -16.607 -0.316 30.513 1.00 95.94 101 VAL A O 1
ATOM 817 N N . GLN A 1 102 ? -16.825 -0.147 32.739 1.00 96.44 102 GLN A N 1
ATOM 818 C CA . GLN A 1 102 ? -16.531 1.284 32.795 1.00 96.44 102 GLN A CA 1
ATOM 819 C C . GLN A 1 102 ? -15.089 1.590 32.369 1.00 96.44 102 GLN A C 1
ATOM 821 O O . GLN A 1 102 ? -14.874 2.480 31.544 1.00 96.44 102 GLN A O 1
ATOM 826 N N . TRP A 1 103 ? -14.109 0.848 32.893 1.00 97.44 103 TRP A N 1
ATOM 827 C CA . TRP A 1 103 ? -12.708 0.987 32.495 1.00 97.44 103 TRP A CA 1
ATOM 828 C C . TRP A 1 103 ? -12.520 0.713 30.999 1.00 97.44 103 TRP A C 1
ATOM 830 O O . TRP A 1 103 ? -11.900 1.519 30.307 1.00 97.44 103 TRP A O 1
ATOM 840 N N . ALA A 1 104 ? -13.105 -0.369 30.478 1.00 95.69 104 ALA A N 1
ATOM 841 C CA . ALA A 1 104 ? -12.999 -0.737 29.069 1.00 95.69 104 ALA A CA 1
ATOM 842 C C . ALA A 1 104 ? -13.586 0.351 28.159 1.00 95.69 104 ALA A C 1
ATOM 844 O O . ALA A 1 104 ? -12.988 0.711 27.147 1.00 95.69 104 ALA A O 1
ATOM 845 N N . ALA A 1 105 ? -14.724 0.932 28.547 1.00 95.38 105 ALA A N 1
ATOM 846 C CA . ALA A 1 105 ? -15.344 2.031 27.817 1.00 95.38 105 ALA A CA 1
ATOM 847 C C . ALA A 1 105 ? -14.497 3.310 27.820 1.00 95.38 105 ALA A C 1
ATOM 849 O O . ALA A 1 105 ? -14.463 4.031 26.823 1.00 95.38 105 ALA A O 1
ATOM 850 N N . GLN A 1 106 ? -13.827 3.604 28.934 1.00 96.06 106 GLN A N 1
ATOM 851 C CA . GLN A 1 106 ? -12.914 4.738 29.022 1.00 96.06 106 GLN A CA 1
ATOM 852 C C . GLN A 1 106 ? -11.673 4.510 28.151 1.00 96.06 106 GLN A C 1
ATOM 854 O O . GLN A 1 106 ? -11.326 5.375 27.350 1.00 96.06 106 GLN A O 1
ATOM 859 N N . HIS A 1 107 ? -11.066 3.325 28.240 1.00 93.94 107 HIS A N 1
ATOM 860 C CA . HIS A 1 107 ? -9.923 2.953 27.411 1.00 93.94 107 HIS A CA 1
ATOM 861 C C . HIS A 1 107 ? -10.258 3.033 25.919 1.00 93.94 107 HIS A C 1
ATOM 863 O O . HIS A 1 107 ? -9.479 3.575 25.140 1.00 93.94 107 HIS A O 1
ATOM 869 N N . LEU A 1 108 ? -11.446 2.563 25.527 1.00 94.50 108 LEU A N 1
ATOM 870 C CA . LEU A 1 108 ? -11.914 2.645 24.151 1.00 94.50 108 LEU A CA 1
ATOM 871 C C . LEU A 1 108 ? -11.923 4.098 23.655 1.00 94.50 108 LEU A C 1
ATOM 873 O O . LEU A 1 108 ? -11.317 4.369 22.624 1.00 94.50 108 LEU A O 1
ATOM 877 N N . LYS A 1 109 ? -12.514 5.033 24.412 1.00 93.25 109 LYS A N 1
ATOM 878 C CA . LYS A 1 109 ? -12.522 6.470 24.071 1.00 93.25 109 LYS A CA 1
ATOM 879 C C . LYS A 1 109 ? -11.118 7.054 23.921 1.00 93.25 109 LYS A C 1
ATOM 881 O O . LYS A 1 109 ? -10.885 7.859 23.028 1.00 93.25 109 LYS A O 1
ATOM 886 N N . GLU A 1 110 ? -10.195 6.670 24.796 1.00 93.31 110 GLU A N 1
ATOM 887 C CA . GLU A 1 110 ? -8.800 7.128 24.746 1.00 93.31 110 GLU A CA 1
ATOM 888 C C . GLU A 1 110 ? -8.036 6.532 23.557 1.00 93.31 110 GLU A C 1
ATOM 890 O O . GLU A 1 110 ? -7.146 7.173 23.006 1.00 93.31 110 GLU A O 1
ATOM 895 N N . SER A 1 111 ? -8.414 5.325 23.137 1.00 90.12 111 SER A N 1
ATOM 896 C CA . SER A 1 111 ? -7.870 4.617 21.976 1.00 90.12 111 SER A CA 1
ATOM 897 C C . SER A 1 111 ? -8.599 4.926 20.660 1.00 90.12 111 SER A C 1
ATOM 899 O O . SER A 1 111 ? -8.508 4.138 19.716 1.00 90.12 111 SER A O 1
ATOM 901 N N . ASP A 1 112 ? -9.358 6.025 20.585 1.00 91.31 112 ASP A N 1
ATOM 902 C CA . ASP A 1 112 ? -10.029 6.426 19.347 1.00 91.31 112 ASP A CA 1
ATOM 903 C C . ASP A 1 112 ? -8.981 6.587 18.228 1.00 91.31 112 ASP A C 1
ATOM 905 O O . ASP A 1 112 ? -8.067 7.416 18.348 1.00 91.31 112 ASP A O 1
ATOM 909 N N . PRO A 1 113 ? -9.084 5.804 17.137 1.00 90.12 113 PRO A N 1
ATOM 910 C CA . PRO A 1 113 ? -8.114 5.850 16.053 1.00 90.12 113 PRO A CA 1
ATOM 911 C C . PRO A 1 113 ? -7.995 7.250 15.447 1.00 90.12 113 PRO A C 1
ATOM 913 O O . PRO A 1 113 ? -6.911 7.626 15.016 1.00 90.12 113 PRO A O 1
ATOM 916 N N . PHE A 1 114 ? -9.051 8.068 15.475 1.00 89.25 114 PHE A N 1
ATOM 917 C CA . PHE A 1 114 ? -9.008 9.431 14.947 1.00 89.25 114 PHE A CA 1
ATOM 918 C C . PHE A 1 114 ? -8.283 10.431 15.855 1.00 89.25 114 PHE A C 1
ATOM 920 O O . PHE A 1 114 ? -7.902 11.500 15.379 1.00 89.25 114 PHE A O 1
ATOM 927 N N . LEU A 1 115 ? -8.071 10.115 17.137 1.00 87.44 115 LEU A N 1
ATOM 928 C CA . LEU A 1 115 ? -7.293 10.969 18.043 1.00 87.44 115 LEU A CA 1
ATOM 929 C C . LEU A 1 115 ? -5.785 10.794 17.851 1.00 87.44 115 LEU A C 1
ATOM 931 O O . LEU A 1 115 ? -5.033 11.752 18.026 1.00 87.44 115 LEU A O 1
ATOM 935 N N . ALA A 1 116 ? -5.349 9.581 17.506 1.00 81.00 116 ALA A N 1
ATOM 936 C CA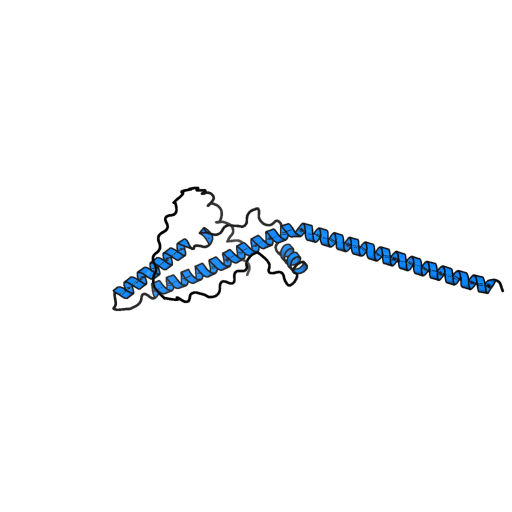 . ALA A 1 116 ? -3.936 9.235 17.360 1.00 81.00 116 ALA A CA 1
ATOM 937 C C . ALA A 1 116 ? -3.451 9.215 15.900 1.00 81.00 116 ALA A C 1
ATOM 939 O O . ALA A 1 116 ? -2.244 9.174 15.663 1.00 81.00 116 ALA A O 1
ATOM 940 N N . PHE A 1 117 ? -4.361 9.223 14.922 1.00 83.31 117 PHE A N 1
ATOM 941 C CA . PHE A 1 117 ? -3.988 9.110 13.518 1.00 83.31 117 PHE A CA 1
ATOM 942 C C . PHE A 1 117 ? -3.334 10.384 12.980 1.00 83.31 117 PHE A C 1
ATOM 944 O O . PHE A 1 117 ? -3.929 11.463 12.950 1.00 83.31 117 PHE A O 1
ATOM 951 N N . THR A 1 118 ? -2.114 10.226 12.482 1.00 80.12 118 THR A N 1
ATOM 952 C CA . THR A 1 118 ? -1.400 11.239 11.711 1.00 80.12 118 THR A CA 1
ATOM 953 C C . THR A 1 118 ? -1.489 10.887 10.236 1.00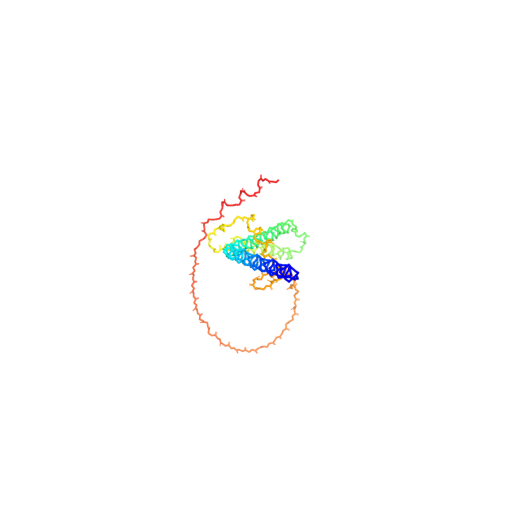 80.12 118 THR A C 1
ATOM 955 O O . THR A 1 118 ? -1.058 9.809 9.826 1.00 80.12 118 THR A O 1
ATOM 958 N N . LEU A 1 119 ? -2.028 11.803 9.432 1.00 79.56 119 LEU A N 1
ATOM 959 C CA . LEU A 1 119 ? -1.950 11.682 7.979 1.00 79.56 119 LEU A CA 1
ATOM 960 C C . LEU A 1 119 ? -0.477 11.702 7.540 1.00 79.56 119 LEU A C 1
ATOM 962 O O . LEU A 1 119 ? 0.319 12.410 8.161 1.00 79.56 119 LEU A O 1
ATOM 966 N N . PRO A 1 120 ? -0.109 10.965 6.479 1.00 83.06 120 PRO A N 1
ATOM 967 C CA . PRO A 1 120 ? 1.204 11.107 5.867 1.00 83.06 120 PRO A CA 1
ATOM 968 C C . PRO A 1 120 ? 1.473 12.564 5.485 1.00 83.06 120 PRO A C 1
ATOM 970 O O . PRO A 1 120 ? 0.575 13.259 5.006 1.00 83.06 120 PRO A O 1
ATOM 973 N N . ASP A 1 121 ? 2.711 13.012 5.686 1.00 76.31 121 ASP A N 1
ATOM 974 C CA . ASP A 1 121 ? 3.111 14.384 5.384 1.00 76.31 121 ASP A CA 1
ATOM 975 C C . ASP A 1 121 ? 2.929 14.725 3.894 1.00 76.31 121 ASP A C 1
ATOM 977 O O . ASP A 1 121 ? 3.190 13.908 3.006 1.00 76.31 121 ASP A O 1
ATOM 981 N N . GLY A 1 122 ? 2.559 15.980 3.625 1.00 75.81 122 GLY A N 1
ATOM 982 C CA . GLY A 1 122 ? 2.505 16.564 2.285 1.00 75.81 122 GLY A CA 1
ATOM 983 C C . GLY A 1 122 ? 1.112 16.626 1.659 1.00 75.81 122 GLY A C 1
ATOM 984 O O . GLY A 1 122 ? 0.098 16.291 2.272 1.00 75.81 122 GLY A O 1
ATOM 985 N N . ASP A 1 123 ? 1.077 17.099 0.414 1.00 77.69 123 ASP A N 1
ATOM 986 C CA . ASP A 1 123 ? -0.153 17.176 -0.366 1.00 77.69 123 ASP A CA 1
ATOM 987 C C . ASP A 1 123 ? -0.641 15.784 -0.780 1.00 77.69 123 ASP A C 1
ATOM 989 O O . ASP A 1 123 ? 0.114 14.799 -0.828 1.00 77.69 123 ASP A O 1
ATOM 993 N N . THR A 1 124 ? -1.931 15.725 -1.118 1.00 76.00 124 THR A N 1
ATOM 994 C CA . THR A 1 124 ? -2.552 14.550 -1.724 1.00 76.00 124 THR A CA 1
ATOM 995 C C . THR A 1 124 ? -1.700 14.066 -2.901 1.00 76.00 124 THR A C 1
ATOM 997 O O . THR A 1 124 ? -1.238 14.893 -3.692 1.00 76.00 124 THR A O 1
ATOM 1000 N N . PRO A 1 125 ? -1.483 12.747 -3.044 1.00 82.31 125 PRO A N 1
ATOM 1001 C CA . PRO A 1 125 ? -0.675 12.216 -4.129 1.00 82.31 125 PRO A CA 1
ATOM 1002 C C . PRO A 1 125 ? -1.119 12.747 -5.495 1.00 82.31 125 PRO A C 1
ATOM 1004 O O . PRO A 1 125 ? -2.286 12.637 -5.863 1.00 82.31 125 PRO A O 1
ATOM 1007 N N . ASP A 1 126 ? -0.174 13.253 -6.286 1.00 83.75 126 ASP A N 1
ATOM 1008 C CA . ASP A 1 126 ? -0.426 13.781 -7.635 1.00 83.75 126 ASP A CA 1
ATOM 1009 C C . ASP A 1 126 ? -0.602 12.671 -8.699 1.00 83.75 126 ASP A C 1
ATOM 1011 O O . ASP A 1 126 ? -0.418 12.894 -9.898 1.00 83.75 126 ASP A O 1
ATOM 1015 N N . LEU A 1 127 ? -0.895 11.446 -8.264 1.00 86.75 127 LEU A N 1
ATOM 1016 C CA . LEU A 1 127 ? -1.022 10.254 -9.091 1.00 86.75 127 LEU A CA 1
ATOM 1017 C C . LEU A 1 127 ? -2.427 9.684 -8.903 1.00 86.75 127 LEU A C 1
ATOM 1019 O O . LEU A 1 127 ? -2.889 9.521 -7.778 1.00 86.75 127 LEU A O 1
ATOM 1023 N N . SER A 1 128 ? -3.116 9.352 -9.994 1.00 87.69 128 SER A N 1
ATOM 1024 C CA . SER A 1 128 ? -4.432 8.711 -9.883 1.00 87.69 128 SER A CA 1
ATOM 1025 C C . SER A 1 128 ? -4.309 7.240 -9.461 1.00 87.69 128 SER A C 1
ATOM 1027 O O . SER A 1 128 ? -3.325 6.568 -9.784 1.00 87.69 128 SER A O 1
ATOM 1029 N N . PHE A 1 129 ? -5.343 6.702 -8.806 1.00 85.12 129 PHE A N 1
ATOM 1030 C CA . PHE A 1 129 ? -5.385 5.292 -8.397 1.00 85.12 129 PHE A CA 1
ATOM 1031 C C . PHE A 1 129 ? -5.131 4.305 -9.557 1.00 85.12 129 PHE A C 1
ATOM 1033 O O . PHE A 1 129 ? -4.284 3.421 -9.400 1.00 85.12 129 PHE A O 1
ATOM 1040 N N . PRO A 1 130 ? -5.744 4.455 -10.755 1.00 91.00 130 PRO A N 1
ATOM 1041 C CA . PRO A 1 130 ? -5.471 3.547 -11.869 1.00 91.00 130 PRO A CA 1
ATOM 1042 C C . PRO A 1 130 ? -4.023 3.629 -12.367 1.00 91.00 130 PRO A C 1
ATOM 1044 O O . PRO A 1 130 ? -3.447 2.620 -12.773 1.00 91.00 130 PRO A O 1
ATOM 1047 N N . GLN A 1 131 ? -3.410 4.818 -12.342 1.00 87.12 131 GLN A N 1
ATOM 1048 C CA . GLN A 1 131 ? -2.001 4.985 -12.711 1.00 87.12 131 GLN A CA 1
ATOM 1049 C C . GLN A 1 131 ? -1.083 4.307 -11.695 1.00 87.12 131 GLN A C 1
ATOM 1051 O O . GLN A 1 131 ? -0.155 3.601 -12.093 1.00 87.12 131 GLN A O 1
ATOM 1056 N N . TRP A 1 132 ? -1.370 4.466 -10.403 1.00 89.31 132 TRP A N 1
ATOM 1057 C CA . TRP A 1 132 ? -0.642 3.783 -9.342 1.00 89.31 132 TRP A CA 1
ATOM 1058 C C . TRP A 1 132 ? -0.762 2.261 -9.446 1.00 89.31 132 TRP A C 1
ATOM 1060 O O . TRP A 1 132 ? 0.252 1.569 -9.393 1.00 89.31 132 TRP A O 1
ATOM 1070 N N . GLN A 1 133 ? -1.966 1.726 -9.679 1.00 87.50 133 GLN A N 1
ATOM 1071 C CA . GLN A 1 133 ? -2.169 0.286 -9.859 1.00 87.50 133 GLN A CA 1
ATOM 1072 C C . GLN A 1 133 ? -1.396 -0.268 -11.059 1.00 87.50 133 GLN A C 1
ATOM 1074 O O . GLN A 1 133 ? -0.753 -1.310 -10.939 1.00 87.50 133 GLN A O 1
ATOM 1079 N N . ARG A 1 134 ? -1.405 0.429 -12.204 1.00 88.50 134 ARG A N 1
ATOM 1080 C CA . ARG A 1 134 ? -0.615 0.023 -13.380 1.00 88.50 134 ARG A CA 1
ATOM 1081 C C . ARG A 1 134 ? 0.878 0.046 -13.084 1.00 88.50 134 ARG A C 1
ATOM 1083 O O . ARG A 1 134 ? 1.576 -0.907 -13.420 1.00 88.50 134 ARG A O 1
ATOM 1090 N N . TRP A 1 135 ? 1.362 1.106 -12.438 1.00 86.88 135 TRP A N 1
ATOM 1091 C CA . TRP A 1 135 ? 2.761 1.202 -12.035 1.00 86.88 135 TRP A CA 1
ATOM 1092 C C . TRP A 1 135 ? 3.135 0.060 -11.085 1.00 86.88 135 TRP A C 1
ATOM 1094 O O . TRP A 1 135 ? 4.142 -0.609 -11.306 1.00 86.88 135 TRP A O 1
ATOM 1104 N N . ARG A 1 136 ? 2.293 -0.230 -10.088 1.00 86.75 136 ARG A N 1
ATOM 1105 C CA . ARG A 1 136 ? 2.475 -1.337 -9.143 1.00 86.75 136 ARG A CA 1
ATOM 1106 C C . ARG A 1 136 ? 2.528 -2.681 -9.868 1.00 86.75 136 ARG A C 1
ATOM 1108 O O . ARG A 1 136 ? 3.466 -3.430 -9.644 1.00 86.75 136 ARG A O 1
ATOM 1115 N N . ALA A 1 137 ? 1.596 -2.961 -10.777 1.00 87.00 137 ALA A N 1
ATOM 1116 C CA . ALA A 1 137 ? 1.579 -4.204 -11.551 1.00 87.00 137 ALA A CA 1
ATOM 1117 C C . ALA A 1 137 ? 2.830 -4.384 -12.433 1.00 87.00 137 ALA A C 1
ATOM 1119 O O . ALA A 1 137 ? 3.306 -5.500 -12.611 1.00 87.00 137 ALA A O 1
ATOM 1120 N N . GLN A 1 138 ? 3.379 -3.292 -12.969 1.00 83.19 138 GLN A N 1
ATOM 1121 C CA . GLN A 1 138 ? 4.557 -3.317 -13.845 1.00 83.19 138 GLN A CA 1
ATOM 1122 C C . GLN A 1 138 ? 5.892 -3.367 -13.087 1.00 83.19 138 GLN A C 1
ATOM 1124 O O . GLN A 1 138 ? 6.887 -3.820 -13.647 1.00 83.19 138 GLN A O 1
ATOM 1129 N N . ASN A 1 139 ? 5.928 -2.880 -11.842 1.00 76.56 139 ASN A N 1
ATOM 1130 C CA . ASN A 1 139 ? 7.156 -2.720 -11.052 1.00 76.56 139 ASN A CA 1
ATOM 1131 C C . ASN A 1 139 ? 7.187 -3.601 -9.790 1.00 76.56 139 ASN A C 1
ATOM 1133 O O . ASN A 1 139 ? 8.150 -3.544 -9.024 1.00 76.56 139 ASN A O 1
ATOM 1137 N N . GLN A 1 140 ? 6.162 -4.426 -9.553 1.00 68.81 140 GLN A N 1
ATOM 1138 C CA . GLN A 1 140 ? 6.195 -5.440 -8.505 1.00 68.81 140 GLN A CA 1
ATOM 1139 C C . GLN A 1 140 ? 7.071 -6.613 -8.941 1.00 68.81 140 GLN A C 1
ATOM 1141 O O . GLN A 1 140 ? 6.647 -7.508 -9.666 1.00 68.81 140 GLN A O 1
ATOM 1146 N N . HIS A 1 141 ? 8.299 -6.632 -8.434 1.00 52.19 141 HIS A N 1
ATOM 1147 C CA . HIS A 1 141 ? 9.059 -7.868 -8.343 1.00 52.19 141 HIS A CA 1
ATOM 1148 C C . HIS A 1 141 ? 8.496 -8.717 -7.189 1.00 52.19 141 HIS A C 1
ATOM 1150 O O . HIS A 1 141 ? 8.257 -8.176 -6.102 1.00 52.19 141 HIS A O 1
ATOM 1156 N N . PRO A 1 142 ? 8.294 -10.035 -7.369 1.00 42.12 142 PRO A N 1
ATOM 1157 C CA . PRO A 1 142 ? 8.083 -10.920 -6.236 1.00 42.12 142 PRO A CA 1
ATOM 1158 C C . PRO A 1 142 ? 9.374 -10.907 -5.397 1.00 42.12 142 PRO A C 1
ATOM 1160 O O . PRO A 1 142 ? 10.428 -11.300 -5.882 1.00 42.12 142 PRO A O 1
ATOM 1163 N N . PHE A 1 143 ? 9.263 -10.435 -4.151 1.00 38.62 143 PHE A N 1
ATOM 1164 C CA . PHE A 1 143 ? 10.290 -10.322 -3.099 1.00 38.62 143 PHE A CA 1
ATOM 1165 C C . PHE A 1 143 ? 11.251 -9.116 -3.112 1.00 38.62 143 PHE A C 1
ATOM 1167 O O . PHE A 1 143 ? 12.335 -9.125 -3.684 1.00 38.62 143 PHE A O 1
ATOM 1174 N N . THR A 1 144 ? 10.940 -8.133 -2.261 1.00 38.62 144 THR A N 1
ATOM 1175 C CA . THR A 1 144 ? 11.781 -7.820 -1.086 1.00 38.62 144 THR A CA 1
ATOM 1176 C C . THR A 1 144 ? 10.925 -7.138 -0.022 1.00 38.62 144 THR A C 1
ATOM 1178 O O . THR A 1 144 ? 10.731 -5.927 0.004 1.00 38.62 144 THR A O 1
ATOM 1181 N N . ILE A 1 145 ? 10.389 -7.969 0.871 1.00 44.75 145 ILE A N 1
ATOM 1182 C CA . ILE A 1 145 ? 10.024 -7.567 2.226 1.00 44.75 145 ILE A CA 1
ATOM 1183 C C . ILE A 1 145 ? 11.343 -7.167 2.886 1.00 44.75 145 ILE A C 1
ATOM 1185 O O . ILE A 1 145 ? 12.190 -8.009 3.170 1.00 44.75 145 ILE A O 1
ATOM 1189 N N . GLY A 1 146 ? 11.554 -5.868 3.035 1.00 35.22 146 GLY A N 1
ATOM 1190 C CA . GLY A 1 146 ? 12.791 -5.325 3.562 1.00 35.22 146 GLY A CA 1
ATOM 1191 C C . GLY A 1 146 ? 12.608 -3.868 3.924 1.00 35.22 146 GLY A C 1
ATOM 1192 O O . GLY A 1 146 ? 12.916 -2.992 3.126 1.00 35.22 146 GLY A O 1
ATOM 1193 N N . ARG A 1 147 ? 12.173 -3.656 5.173 1.00 40.28 147 ARG A N 1
ATOM 1194 C CA . ARG A 1 147 ? 12.310 -2.408 5.937 1.00 40.28 147 ARG A CA 1
ATOM 1195 C C . ARG A 1 147 ? 11.258 -1.321 5.681 1.00 40.28 147 ARG A C 1
ATOM 1197 O O . ARG A 1 147 ? 11.622 -0.206 5.367 1.00 40.28 147 ARG A O 1
ATOM 1204 N N . PHE A 1 148 ? 9.983 -1.635 5.887 1.00 39.25 148 PHE A N 1
ATOM 1205 C CA . PHE A 1 148 ? 9.063 -0.878 6.758 1.00 39.25 148 PHE A CA 1
ATOM 1206 C C . PHE A 1 148 ? 7.887 -1.818 7.066 1.00 39.25 148 PHE A C 1
ATOM 1208 O O . PHE A 1 148 ? 7.358 -2.477 6.174 1.00 39.25 148 PHE A O 1
ATOM 1215 N N . GLY A 1 149 ? 7.650 -2.042 8.358 1.00 34.16 149 GLY A N 1
ATOM 1216 C CA . GLY A 1 149 ? 7.051 -3.260 8.892 1.00 34.16 149 GLY A CA 1
ATOM 1217 C C . GLY A 1 149 ? 5.588 -3.471 8.527 1.00 34.16 149 GLY A C 1
ATOM 1218 O O . GLY A 1 149 ? 4.720 -2.758 9.007 1.00 34.16 149 GLY A O 1
ATOM 1219 N N . TRP A 1 150 ? 5.313 -4.572 7.832 1.00 30.27 150 TRP A N 1
ATOM 1220 C CA . TRP A 1 150 ? 4.137 -5.359 8.180 1.00 30.27 150 TRP A CA 1
ATOM 1221 C C . TRP A 1 150 ? 4.470 -6.053 9.497 1.00 30.27 150 TRP A C 1
ATOM 1223 O O . TRP A 1 150 ? 5.233 -7.017 9.509 1.00 30.27 150 TRP A O 1
ATOM 1233 N N . VAL A 1 151 ? 3.981 -5.525 10.618 1.00 32.59 151 VAL A N 1
ATOM 1234 C CA . VAL A 1 151 ? 3.986 -6.266 11.882 1.00 32.59 151 VAL A CA 1
ATOM 1235 C C . VAL A 1 151 ? 2.759 -7.176 11.847 1.00 32.59 151 VAL A C 1
ATOM 1237 O O . VAL A 1 151 ? 1.641 -6.661 11.898 1.00 32.59 151 VAL A O 1
ATOM 1240 N N . PRO A 1 152 ? 2.908 -8.510 11.773 1.00 34.12 152 PRO A N 1
ATOM 1241 C CA . PRO A 1 152 ? 1.787 -9.394 12.015 1.00 34.12 152 PRO A CA 1
ATOM 1242 C C . PRO A 1 152 ? 1.507 -9.358 13.518 1.00 34.12 152 PRO A C 1
ATOM 1244 O O . PRO A 1 152 ? 2.194 -9.994 14.316 1.00 34.12 152 PRO A O 1
ATOM 1247 N N . TRP A 1 153 ? 0.509 -8.577 13.922 1.00 34.97 153 TRP A N 1
ATOM 1248 C CA . TRP A 1 153 ? -0.075 -8.674 15.255 1.00 34.97 153 TRP A CA 1
ATOM 1249 C C . TRP A 1 153 ? -0.893 -9.965 15.345 1.00 34.97 153 TRP A C 1
ATOM 1251 O O . TRP A 1 153 ? -2.100 -9.947 15.129 1.00 34.97 153 TRP A O 1
ATOM 1261 N N . VAL A 1 154 ? -0.248 -11.086 15.679 1.00 34.28 154 VAL A N 1
ATOM 1262 C CA . VAL A 1 154 ? -0.929 -12.269 16.227 1.00 34.28 154 VAL A CA 1
ATOM 1263 C C . VAL A 1 154 ? -0.064 -12.920 17.317 1.00 34.28 154 VAL A C 1
ATOM 1265 O O . VAL A 1 154 ? 1.044 -13.376 17.062 1.00 34.28 154 VAL A O 1
ATOM 1268 N N . ALA A 1 155 ? -0.650 -12.996 18.517 1.00 32.81 155 ALA A N 1
ATOM 1269 C CA . ALA A 1 155 ? -0.368 -13.914 19.628 1.00 32.81 155 ALA A CA 1
ATOM 1270 C C . ALA A 1 155 ? 0.931 -13.767 20.457 1.00 32.81 155 ALA A C 1
ATOM 1272 O O . ALA A 1 155 ? 1.920 -14.465 20.251 1.00 32.81 155 ALA A O 1
ATOM 1273 N N . SER A 1 156 ? 0.837 -13.016 21.563 1.00 33.09 156 SER A N 1
ATOM 1274 C CA . SER A 1 156 ? 1.271 -13.507 22.888 1.00 33.09 156 SER A CA 1
ATOM 1275 C C . SER A 1 156 ? 0.708 -12.643 24.017 1.00 33.09 156 SER A C 1
ATOM 1277 O O . SER A 1 156 ? 1.383 -11.788 24.578 1.00 33.09 156 SER A O 1
ATOM 1279 N N . LEU A 1 157 ? -0.548 -12.904 24.378 1.00 34.03 157 LEU A N 1
ATOM 1280 C CA . LEU A 1 157 ? -1.043 -12.672 25.734 1.00 34.03 157 LEU A CA 1
ATOM 1281 C C . LEU A 1 157 ? -1.368 -14.042 26.330 1.00 34.03 157 LEU A C 1
ATOM 1283 O O . LEU A 1 157 ? -2.502 -14.504 26.296 1.00 34.03 157 LEU A O 1
ATOM 1287 N N . ALA A 1 158 ? -0.334 -14.702 26.844 1.00 32.03 158 ALA A N 1
ATOM 1288 C CA . ALA A 1 158 ? -0.482 -15.704 27.888 1.00 32.03 158 ALA A CA 1
ATOM 1289 C C . ALA A 1 158 ? 0.146 -15.114 29.163 1.00 32.03 158 ALA A C 1
ATOM 1291 O O . ALA A 1 158 ? 1.296 -14.663 29.115 1.00 32.03 158 ALA A O 1
ATOM 1292 N N . PRO A 1 159 ? -0.570 -15.080 30.298 1.00 36.25 159 PRO A N 1
ATOM 1293 C CA . PRO A 1 159 ? -0.035 -14.542 31.536 1.00 36.25 159 PRO A CA 1
ATOM 1294 C C . PRO A 1 159 ? 0.923 -15.572 32.133 1.00 36.25 159 PRO A C 1
ATOM 1296 O O . PRO A 1 159 ? 0.509 -16.638 32.584 1.00 36.25 159 PRO A O 1
ATOM 1299 N N . ARG A 1 160 ? 2.223 -15.272 32.151 1.00 34.41 160 ARG A N 1
ATOM 1300 C CA . ARG A 1 160 ? 3.190 -16.079 32.897 1.00 34.41 160 ARG A CA 1
ATOM 1301 C C . ARG A 1 160 ? 3.452 -15.423 34.246 1.00 34.41 160 ARG A C 1
ATOM 1303 O O . ARG A 1 160 ? 4.335 -14.589 34.409 1.00 34.41 160 ARG A O 1
ATOM 1310 N N . SER A 1 161 ? 2.652 -15.831 35.223 1.00 35.50 161 SER A N 1
ATOM 1311 C CA . SER A 1 161 ? 2.964 -15.698 36.640 1.00 35.50 161 SER A CA 1
ATOM 1312 C C . SER A 1 161 ? 4.311 -16.364 36.951 1.00 35.50 161 SER A C 1
ATOM 1314 O O . SER A 1 161 ? 4.478 -17.549 36.651 1.00 35.50 161 SER A O 1
ATOM 1316 N N . LYS A 1 162 ? 5.231 -15.646 37.605 1.00 35.91 162 LYS A N 1
ATOM 1317 C CA . LYS A 1 162 ? 5.960 -16.132 38.791 1.00 35.91 162 LYS A CA 1
ATOM 1318 C C . LYS A 1 162 ? 6.816 -15.026 39.410 1.00 35.91 162 LYS A C 1
ATOM 1320 O O . LYS A 1 162 ? 7.639 -14.393 38.762 1.00 35.91 162 LYS A O 1
ATOM 1325 N N . SER A 1 163 ? 6.570 -14.847 40.698 1.00 37.28 163 SER A N 1
ATOM 1326 C CA . SER A 1 163 ? 7.286 -14.043 41.676 1.00 37.28 163 SER A CA 1
ATOM 1327 C C . SER A 1 163 ? 8.709 -14.546 41.952 1.00 37.28 163 SER A C 1
ATOM 1329 O O . SER A 1 163 ? 8.913 -15.759 41.967 1.00 37.28 163 SER A O 1
ATOM 1331 N N . LEU A 1 164 ? 9.614 -13.623 42.303 1.00 38.09 164 LEU A N 1
ATOM 1332 C CA . LEU A 1 164 ? 10.355 -13.506 43.583 1.00 38.09 164 LEU A CA 1
ATOM 1333 C C . LEU A 1 164 ? 11.806 -13.020 43.407 1.00 38.09 164 LEU A C 1
ATOM 1335 O O . LEU A 1 164 ? 12.611 -13.651 42.737 1.00 38.09 164 LEU A O 1
ATOM 1339 N N . MET A 1 165 ? 12.087 -11.944 44.156 1.00 34.03 165 MET A N 1
ATOM 1340 C CA . MET A 1 165 ? 13.355 -11.512 44.765 1.00 34.03 165 MET A CA 1
ATOM 1341 C C . MET A 1 165 ? 14.579 -11.258 43.871 1.00 34.03 165 MET A C 1
ATOM 1343 O O . MET A 1 165 ? 15.180 -12.183 43.343 1.00 34.03 165 MET A O 1
ATOM 1347 N N . ARG A 1 166 ? 15.105 -10.020 43.915 1.00 32.59 166 ARG A N 1
ATOM 1348 C CA . ARG A 1 166 ? 16.201 -9.639 44.839 1.00 32.59 166 ARG A CA 1
ATOM 1349 C C . ARG A 1 166 ? 16.621 -8.169 44.651 1.00 32.59 166 ARG A C 1
ATOM 1351 O O . ARG A 1 166 ? 16.976 -7.748 43.562 1.00 32.59 166 ARG A O 1
ATOM 1358 N N . SER A 1 167 ? 16.571 -7.432 45.762 1.00 34.06 167 SER A N 1
ATOM 1359 C CA . SER A 1 167 ? 17.465 -6.348 46.213 1.00 34.06 167 SER A CA 1
ATOM 1360 C C . SER A 1 167 ? 18.611 -5.902 45.286 1.00 34.06 167 SER A C 1
ATOM 1362 O O . SER A 1 167 ? 19.497 -6.699 44.981 1.00 34.06 167 SER A O 1
ATOM 1364 N N . GLY A 1 168 ? 18.720 -4.588 45.066 1.00 32.12 168 GLY A N 1
ATOM 1365 C CA . GLY A 1 168 ? 19.974 -3.930 44.686 1.00 32.12 168 GLY A CA 1
ATOM 1366 C C . GLY A 1 168 ? 19.763 -2.475 44.278 1.00 32.12 168 GLY A C 1
ATOM 1367 O O . GLY A 1 168 ? 19.229 -2.212 43.209 1.00 32.12 168 GLY A O 1
ATOM 1368 N N . GLY A 1 169 ? 20.139 -1.542 45.156 1.00 32.47 169 GLY A N 1
ATOM 1369 C CA . GLY A 1 169 ? 20.010 -0.101 44.947 1.00 32.47 169 GLY A CA 1
ATOM 1370 C C . GLY A 1 169 ? 20.900 0.456 43.833 1.00 32.47 169 GLY A C 1
ATOM 1371 O O . GLY A 1 169 ? 21.919 -0.124 43.471 1.00 32.47 169 GLY A O 1
ATOM 1372 N N . GLY A 1 170 ? 20.511 1.623 43.325 1.00 30.48 170 GLY A N 1
ATOM 1373 C CA . GLY A 1 170 ? 21.270 2.365 42.324 1.00 30.48 170 GLY A CA 1
ATOM 1374 C C . GLY A 1 170 ? 20.532 3.629 41.904 1.00 30.48 170 GLY A C 1
ATOM 1375 O O . GLY A 1 170 ? 19.720 3.605 40.988 1.00 30.48 170 GLY A O 1
ATOM 1376 N N . SER A 1 171 ? 20.800 4.715 42.627 1.00 37.84 171 SER A N 1
ATOM 1377 C CA . SER A 1 171 ? 20.371 6.085 42.331 1.00 37.84 171 SER A CA 1
ATOM 1378 C C . SER A 1 171 ? 20.834 6.521 40.939 1.00 37.84 171 SER A C 1
ATOM 1380 O O . SER A 1 171 ? 22.030 6.442 40.659 1.00 37.84 171 SER A O 1
ATOM 1382 N N . ILE A 1 172 ? 19.925 7.017 40.090 1.00 44.97 172 ILE A N 1
ATOM 1383 C CA . ILE A 1 172 ? 20.277 7.772 38.880 1.00 44.97 172 ILE A CA 1
ATOM 1384 C C . ILE A 1 172 ? 19.331 8.966 38.724 1.00 44.97 172 ILE A C 1
ATOM 1386 O O . ILE A 1 172 ? 18.111 8.861 38.821 1.00 44.97 172 ILE A O 1
ATOM 1390 N N . HIS A 1 173 ? 19.972 10.109 38.498 1.00 36.38 173 HIS A N 1
ATOM 1391 C CA . HIS A 1 173 ? 19.451 11.458 38.371 1.00 36.38 173 HIS A CA 1
ATOM 1392 C C . HIS A 1 173 ? 18.241 11.621 37.444 1.00 36.38 173 HIS A C 1
ATOM 1394 O O . HIS A 1 173 ? 18.274 11.299 36.258 1.00 36.38 173 HIS A O 1
ATOM 1400 N N . GLN A 1 174 ? 17.223 12.282 37.988 1.00 36.25 174 GLN A N 1
ATOM 1401 C CA . GLN A 1 174 ? 16.099 12.862 37.272 1.00 36.25 174 GLN A CA 1
ATOM 1402 C C . GLN A 1 174 ? 16.539 14.188 36.637 1.00 36.25 174 GLN A C 1
ATOM 1404 O O . GLN A 1 174 ? 16.793 15.170 37.335 1.00 36.25 174 GLN A O 1
ATOM 1409 N N . ARG A 1 175 ? 16.647 14.218 35.304 1.00 36.81 175 ARG A N 1
ATOM 1410 C CA . ARG A 1 175 ? 16.805 15.452 34.528 1.00 36.81 175 ARG A CA 1
ATOM 1411 C C . ARG A 1 175 ? 15.508 15.704 33.768 1.00 36.81 175 ARG A C 1
ATOM 1413 O O . ARG A 1 175 ? 15.151 14.960 32.862 1.00 36.81 175 ARG A O 1
ATOM 1420 N N . GLN A 1 176 ? 14.806 16.748 34.195 1.00 35.84 176 GLN A N 1
ATOM 1421 C CA . GLN A 1 176 ? 13.697 17.362 33.478 1.00 35.84 176 GLN A CA 1
ATOM 1422 C C . GLN A 1 176 ? 14.143 17.800 32.080 1.00 35.84 176 GLN A C 1
ATOM 1424 O O . GLN A 1 176 ? 15.225 18.370 31.918 1.00 35.84 176 GLN A O 1
ATOM 1429 N N . SER A 1 177 ? 13.276 17.613 31.091 1.00 37.94 177 SER A N 1
ATOM 1430 C CA . SER A 1 177 ? 13.135 18.538 29.968 1.00 37.94 177 SER A CA 1
ATOM 1431 C C . SER A 1 177 ? 11.732 18.397 29.397 1.00 37.94 177 SER A C 1
ATOM 1433 O O . SER A 1 177 ? 11.419 17.447 28.684 1.00 37.94 177 SER A O 1
ATOM 1435 N N . ASP A 1 178 ? 10.902 19.373 29.752 1.00 35.66 178 ASP A N 1
ATOM 1436 C CA . ASP A 1 178 ? 9.727 19.772 28.996 1.00 35.66 178 ASP A CA 1
ATOM 1437 C C . ASP A 1 178 ? 10.103 20.075 27.542 1.00 35.66 178 ASP A C 1
ATOM 1439 O O . ASP A 1 178 ? 11.115 20.732 27.283 1.00 35.66 178 ASP A O 1
ATOM 1443 N N . LYS A 1 179 ? 9.221 19.720 26.604 1.00 40.28 179 LYS A N 1
ATOM 1444 C CA . LYS A 1 179 ? 8.753 20.685 25.602 1.00 40.28 179 LYS A CA 1
ATOM 1445 C C . LYS A 1 179 ? 7.481 20.209 24.914 1.00 40.28 179 LYS A C 1
ATOM 1447 O O . LYS A 1 179 ? 7.452 19.224 24.185 1.00 40.28 179 LYS A O 1
ATOM 1452 N N . ALA A 1 180 ? 6.439 20.989 25.160 1.00 36.00 180 ALA A N 1
ATOM 1453 C CA . ALA A 1 180 ? 5.196 21.019 24.424 1.00 36.00 180 ALA A CA 1
ATOM 1454 C C . ALA A 1 180 ? 5.414 21.407 22.955 1.00 36.00 180 ALA A C 1
ATOM 1456 O O . ALA A 1 180 ? 6.239 22.268 22.649 1.00 36.00 180 ALA A O 1
ATOM 1457 N N . SER A 1 181 ? 4.580 20.863 22.071 1.00 41.59 181 SER A N 1
ATOM 1458 C CA . SER A 1 181 ? 4.039 21.579 20.910 1.00 41.59 181 SER A CA 1
ATOM 1459 C C . SER A 1 181 ? 2.700 20.951 20.526 1.00 41.59 181 SER A C 1
ATOM 1461 O O . SER A 1 181 ? 2.616 19.974 19.792 1.00 41.59 181 SER A O 1
ATOM 1463 N N . ARG A 1 182 ? 1.636 21.529 21.093 1.00 37.16 182 ARG A N 1
ATOM 1464 C CA . ARG A 1 182 ? 0.295 21.554 20.505 1.00 37.16 182 ARG A CA 1
ATOM 1465 C C . ARG A 1 182 ? 0.366 22.399 19.235 1.00 37.16 182 ARG A C 1
ATOM 1467 O O . ARG A 1 182 ? 0.813 23.531 19.366 1.00 37.16 182 ARG A O 1
ATOM 1474 N N . THR A 1 183 ? -0.175 21.905 18.119 1.00 39.31 183 THR A N 1
ATOM 1475 C CA . THR A 1 183 ? -1.188 22.589 17.281 1.00 39.31 183 THR A CA 1
ATOM 1476 C C . THR A 1 183 ? -1.433 21.826 15.977 1.00 39.31 183 THR A C 1
ATOM 1478 O O . THR A 1 183 ? -0.557 21.745 15.127 1.00 39.31 183 THR A O 1
ATOM 1481 N N . SER A 1 184 ? -2.659 21.318 15.805 1.00 38.25 184 SER A N 1
ATOM 1482 C CA . SER A 1 184 ? -3.511 21.500 14.606 1.00 38.25 184 SER A CA 1
ATOM 1483 C C . SER A 1 184 ? -4.590 20.416 14.523 1.00 38.25 184 SER A C 1
ATOM 1485 O O . SER A 1 184 ? -4.706 19.676 13.555 1.00 38.25 184 SER A O 1
ATOM 1487 N N . ALA A 1 185 ? -5.436 20.354 15.550 1.00 42.00 185 ALA A N 1
ATOM 1488 C CA . ALA A 1 185 ? -6.783 19.828 15.399 1.00 42.00 185 ALA A CA 1
ATOM 1489 C C . ALA A 1 185 ? -7.647 20.979 14.878 1.00 42.00 185 ALA A C 1
ATOM 1491 O O . ALA A 1 185 ? -7.907 21.902 15.642 1.00 42.00 185 ALA A O 1
ATOM 1492 N N . THR A 1 186 ? -7.998 20.977 13.588 1.00 44.19 186 THR A N 1
ATOM 1493 C CA . THR A 1 186 ? -9.235 21.534 12.988 1.00 44.19 186 THR A CA 1
ATOM 1494 C C . THR A 1 186 ? -9.106 21.430 11.465 1.00 44.19 186 THR A C 1
ATOM 1496 O O . THR A 1 186 ? -8.653 22.380 10.837 1.00 44.19 186 THR A O 1
ATOM 1499 N N . ARG A 1 187 ? -9.468 20.278 10.871 1.00 44.09 187 ARG A N 1
ATOM 1500 C CA . ARG A 1 187 ? -9.980 20.131 9.480 1.00 44.09 187 ARG A CA 1
ATOM 1501 C C . ARG A 1 187 ? -10.052 18.663 9.033 1.00 44.09 187 ARG A C 1
ATOM 1503 O O . ARG A 1 187 ? -9.495 18.288 8.017 1.00 44.09 187 ARG A O 1
ATOM 1510 N N . VAL A 1 188 ? -10.788 17.807 9.740 1.00 44.31 188 VAL A N 1
ATOM 1511 C CA . VAL A 1 188 ? -11.175 16.502 9.164 1.00 44.31 188 VAL A CA 1
ATOM 1512 C C . VAL A 1 188 ? -12.620 16.208 9.536 1.00 44.31 188 VAL A C 1
ATOM 1514 O O . VAL A 1 188 ? -12.920 15.363 10.367 1.00 44.31 188 VAL A O 1
ATOM 1517 N N . ARG A 1 189 ? -13.551 16.981 8.971 1.00 43.75 189 ARG A N 1
ATOM 1518 C CA . ARG A 1 189 ? -14.987 16.675 9.086 1.00 43.75 189 ARG A CA 1
ATOM 1519 C C . ARG A 1 189 ? -15.734 16.695 7.753 1.00 43.75 189 ARG A C 1
ATOM 1521 O O . ARG A 1 189 ? -16.952 16.675 7.760 1.00 43.75 189 ARG A O 1
ATOM 1528 N N . PHE A 1 190 ? -15.023 16.709 6.621 1.00 41.97 190 PHE A N 1
ATOM 1529 C CA . PHE A 1 190 ? -15.657 16.941 5.316 1.00 41.97 190 PHE A CA 1
ATOM 1530 C C . PHE A 1 190 ? -15.301 15.976 4.179 1.00 41.97 190 PHE A C 1
ATOM 1532 O O . PHE A 1 190 ? -15.805 16.167 3.081 1.00 41.97 190 PHE A O 1
ATOM 1539 N N . LEU A 1 191 ? -14.513 14.917 4.402 1.00 47.53 191 LEU A N 1
ATOM 1540 C CA . LEU A 1 191 ? -14.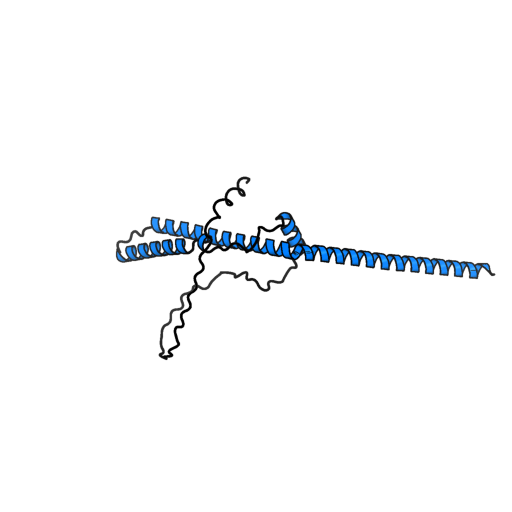109 14.022 3.299 1.00 47.53 191 LEU A CA 1
ATOM 1541 C C . LEU A 1 191 ? -14.647 12.587 3.376 1.00 47.53 191 LEU A C 1
ATOM 1543 O O . LEU A 1 191 ? -14.367 11.793 2.487 1.00 47.53 191 LEU A O 1
ATOM 1547 N N . PHE A 1 192 ? -15.469 12.250 4.373 1.00 43.97 192 PHE A N 1
ATOM 1548 C CA . PHE A 1 192 ? -15.982 10.881 4.519 1.00 43.97 192 PHE A CA 1
ATOM 1549 C C . PHE A 1 192 ? -17.282 10.584 3.749 1.00 43.97 192 PHE A C 1
ATOM 1551 O O . PHE A 1 192 ? -17.706 9.434 3.724 1.00 43.97 192 PHE A O 1
ATOM 1558 N N . PHE A 1 193 ? -17.918 11.573 3.105 1.00 40.78 193 PHE A N 1
ATOM 1559 C CA . PHE A 1 193 ? -19.275 11.395 2.559 1.00 40.78 193 PHE A CA 1
ATOM 1560 C C . PHE A 1 193 ? -19.376 11.193 1.035 1.00 40.78 193 PHE A C 1
ATOM 1562 O O . PHE A 1 193 ? -20.476 11.007 0.536 1.00 40.78 193 PHE A O 1
ATOM 1569 N N . SER A 1 194 ? -18.275 11.195 0.272 1.00 41.94 194 SER A N 1
ATOM 1570 C CA . SER A 1 194 ? -18.373 11.218 -1.204 1.00 41.94 194 SER A CA 1
ATOM 1571 C C . SER A 1 194 ? -17.918 9.953 -1.943 1.00 41.94 194 SER A C 1
ATOM 1573 O O . SER A 1 194 ? -17.952 9.964 -3.168 1.00 41.94 194 SER A O 1
ATOM 1575 N N . MET A 1 195 ? -17.492 8.876 -1.267 1.00 41.84 195 MET A N 1
ATOM 1576 C CA . MET A 1 195 ? -16.895 7.715 -1.964 1.00 41.84 195 MET A CA 1
ATOM 1577 C C . MET A 1 195 ? -17.657 6.382 -1.853 1.00 41.84 195 MET A C 1
ATOM 1579 O O . MET A 1 195 ? -17.149 5.375 -2.328 1.00 41.84 195 MET A O 1
ATOM 1583 N N . TYR A 1 196 ? -18.863 6.355 -1.273 1.00 39.66 196 TYR A N 1
ATOM 1584 C CA . TYR A 1 196 ? -19.649 5.115 -1.100 1.00 39.66 196 TYR A CA 1
ATOM 1585 C C . TYR A 1 196 ? -21.154 5.277 -1.412 1.00 39.66 196 TYR A C 1
ATOM 1587 O O . TYR A 1 196 ? -21.988 4.660 -0.761 1.00 39.66 196 TYR A O 1
ATOM 1595 N N . SER A 1 197 ? -21.522 6.109 -2.397 1.00 36.50 197 SER A N 1
ATOM 1596 C CA . SER A 1 197 ? -22.928 6.277 -2.832 1.00 36.50 197 SER A CA 1
ATOM 1597 C C . SER A 1 197 ? -23.267 5.603 -4.173 1.00 36.50 197 SER A C 1
ATOM 1599 O O . SER A 1 197 ? -24.314 5.892 -4.746 1.00 36.50 197 SER A O 1
ATOM 1601 N N . GLU A 1 198 ? -22.416 4.712 -4.680 1.00 40.44 198 GLU A N 1
ATOM 1602 C CA . GLU A 1 198 ? -22.695 3.937 -5.897 1.00 40.44 198 GLU A CA 1
ATOM 1603 C C . GLU A 1 198 ? -22.183 2.499 -5.746 1.00 40.44 198 GLU A C 1
ATOM 1605 O O . GLU A 1 198 ? -21.182 2.140 -6.352 1.00 40.44 198 GLU A O 1
ATOM 1610 N N . TYR A 1 199 ? -22.839 1.702 -4.898 1.00 45.94 199 TYR A N 1
ATOM 1611 C CA . TYR A 1 199 ? -22.942 0.239 -5.015 1.00 45.94 199 TYR A CA 1
ATOM 1612 C C . TYR A 1 199 ? -24.216 -0.235 -4.318 1.00 45.94 199 TYR A C 1
ATOM 1614 O O . TYR A 1 199 ? -24.481 0.254 -3.196 1.00 45.94 199 TYR A O 1
#

pLDDT: mean 73.6, std 23.93, range [30.27, 97.44]

Sequence (199 aa):
MATRIEDKLERAFARIQSMTDAAIARAEAQRQHAIAEAERRRRAEALRPRAVHYGNWVAALDELHAAFTKHREVSALIESLRGLAPDTEDAERRTQFDRYVQWAAQHLKESDPFLAFTLPDGDTPDLSFPQWQRWRAQNQHPFTIGRFGWVPWVASLAPRSKSLMRSGGGSIHQRQSDKASRTSATRVRFLFFSMYSEY

Secondary structure (DSSP, 8-state):
--HHHHHHHHHHHHHHHHHHHHHHHHHHHHHHHHHHHHHHHHHHHHHHHHHHHHHHHHHHHHHHHHHHHHHHHHHHHHHHHHHT----S-HHHHHHHHHHHHHHHHHHHHT-HHHHPPPPSSSSPSS-HHHHHHHHHHH--S----SS----------------------------------------SSSSSSSSS--